Protein AF-A0A382UPR9-F1 (afdb_monomer_lite)

Structure (mmCIF, N/CA/C/O backbone):
data_AF-A0A382UPR9-F1
#
_entry.id   AF-A0A382UPR9-F1
#
loop_
_atom_site.group_PDB
_atom_site.id
_atom_site.type_symbol
_atom_site.label_atom_id
_atom_site.label_alt_id
_atom_site.label_comp_id
_atom_site.label_asym_id
_atom_site.label_entity_id
_atom_site.label_seq_id
_atom_site.pdbx_PDB_ins_code
_atom_site.Cartn_x
_atom_site.Cartn_y
_atom_site.Cartn_z
_atom_site.occupancy
_atom_site.B_iso_or_equiv
_atom_site.auth_seq_id
_atom_site.auth_comp_id
_atom_site.auth_asym_id
_atom_site.auth_atom_id
_atom_site.pdbx_PDB_model_num
ATOM 1 N N . MET A 1 1 ? -4.423 -15.642 9.513 1.00 74.31 1 MET A N 1
ATOM 2 C CA . MET A 1 1 ? -4.274 -14.557 10.511 1.00 74.31 1 MET A CA 1
ATOM 3 C C . MET A 1 1 ? -5.392 -14.705 11.531 1.00 74.31 1 MET A C 1
ATOM 5 O O . MET A 1 1 ? -6.485 -15.066 11.117 1.00 74.31 1 MET A O 1
ATOM 9 N N . SER A 1 2 ? -5.125 -14.545 12.830 1.00 85.12 2 SER A N 1
ATOM 10 C CA . SER A 1 2 ? -6.136 -14.812 13.863 1.00 85.12 2 SER A CA 1
ATOM 11 C C . SER A 1 2 ? -7.206 -13.719 13.904 1.00 85.12 2 SER A C 1
ATOM 13 O O . SER A 1 2 ? -6.941 -12.556 13.596 1.00 85.12 2 SER A O 1
ATOM 15 N N . GLU A 1 3 ? -8.413 -14.078 14.331 1.00 90.75 3 GLU A N 1
ATOM 16 C CA . GLU A 1 3 ? -9.490 -13.116 14.593 1.00 90.75 3 GLU A CA 1
ATOM 17 C C . GLU A 1 3 ? -9.069 -12.056 15.626 1.00 90.75 3 GLU A C 1
ATOM 19 O O . GLU A 1 3 ? -9.371 -10.873 15.478 1.00 90.75 3 GLU A O 1
ATOM 24 N N . ILE A 1 4 ? -8.259 -12.464 16.609 1.00 91.00 4 ILE A N 1
ATOM 25 C CA . ILE A 1 4 ? -7.665 -11.585 17.623 1.00 91.00 4 ILE A CA 1
ATOM 26 C C . ILE A 1 4 ? -6.850 -10.457 16.974 1.00 91.00 4 ILE A C 1
ATOM 28 O O . ILE A 1 4 ? -6.974 -9.308 17.399 1.00 91.00 4 ILE A O 1
ATOM 32 N N . TYR A 1 5 ? -6.056 -10.755 15.936 1.00 91.44 5 TYR A N 1
ATOM 33 C CA . TYR A 1 5 ? -5.312 -9.733 15.192 1.00 91.44 5 TYR A CA 1
ATOM 34 C C . TYR A 1 5 ? -6.256 -8.727 14.537 1.00 91.44 5 TYR A C 1
ATOM 36 O O . TYR A 1 5 ? -6.083 -7.518 14.673 1.00 91.44 5 TYR A O 1
ATOM 44 N N . ILE A 1 6 ? -7.276 -9.228 13.837 1.00 93.62 6 ILE A N 1
ATOM 45 C CA . ILE A 1 6 ? -8.219 -8.390 13.092 1.00 93.62 6 ILE A CA 1
ATOM 46 C C . ILE A 1 6 ? -8.994 -7.467 14.042 1.00 93.62 6 ILE A C 1
ATOM 48 O O . ILE A 1 6 ? -9.217 -6.302 13.711 1.00 93.62 6 ILE A O 1
ATOM 52 N N . ASN A 1 7 ? -9.377 -7.956 15.219 1.00 94.38 7 ASN A N 1
ATOM 53 C CA . ASN A 1 7 ? -10.091 -7.157 16.212 1.00 94.38 7 ASN A CA 1
ATOM 54 C C . ASN A 1 7 ? -9.206 -6.047 16.788 1.00 94.38 7 ASN A C 1
ATOM 56 O O . ASN A 1 7 ? -9.606 -4.884 16.751 1.00 94.38 7 ASN A O 1
ATOM 60 N N . HIS A 1 8 ? -7.970 -6.364 17.179 1.00 94.50 8 HIS A N 1
ATOM 61 C CA . HIS A 1 8 ? -7.011 -5.354 17.637 1.00 94.50 8 HIS A CA 1
ATOM 62 C C . HIS A 1 8 ? -6.703 -4.306 16.567 1.00 94.50 8 HIS A C 1
ATOM 64 O O . HIS A 1 8 ? -6.626 -3.114 16.863 1.00 94.50 8 HIS A O 1
ATOM 70 N N . LEU A 1 9 ? -6.575 -4.730 15.308 1.00 95.38 9 LEU A N 1
ATOM 71 C CA . LEU A 1 9 ? -6.380 -3.818 14.188 1.00 95.38 9 LEU A CA 1
ATOM 72 C C . LEU A 1 9 ? -7.534 -2.811 14.087 1.00 95.38 9 LEU A C 1
ATOM 74 O O . LEU A 1 9 ? -7.307 -1.605 13.990 1.00 95.38 9 LEU A O 1
ATOM 78 N N . LYS A 1 10 ? -8.779 -3.304 14.134 1.00 95.50 10 LYS A N 1
ATOM 79 C CA . LYS A 1 10 ? -9.988 -2.470 14.074 1.00 95.50 10 LYS A CA 1
ATOM 80 C C . LYS A 1 10 ? -10.056 -1.499 15.249 1.00 95.50 10 LYS A C 1
ATOM 82 O O . LYS A 1 10 ? -10.394 -0.336 15.044 1.00 95.50 10 LYS A O 1
ATOM 87 N N . GLU A 1 11 ? -9.740 -1.953 16.457 1.00 95.19 11 GLU A N 1
ATOM 88 C CA . GLU A 1 11 ? -9.722 -1.119 17.664 1.00 95.19 11 GLU A CA 1
ATOM 89 C C . GLU A 1 11 ? -8.683 -0.003 17.573 1.00 95.19 11 GLU A C 1
ATOM 91 O O . GLU A 1 11 ? -9.021 1.156 17.802 1.00 95.19 11 GLU A O 1
ATOM 96 N N . ASN A 1 12 ? -7.456 -0.317 17.149 1.00 95.62 12 ASN A N 1
ATOM 97 C CA . ASN A 1 12 ? -6.398 0.678 16.969 1.00 95.62 12 ASN A CA 1
ATOM 98 C C . ASN A 1 12 ? -6.784 1.742 15.932 1.00 95.62 12 ASN A C 1
ATOM 100 O O . ASN A 1 12 ? -6.550 2.933 16.136 1.00 95.62 12 ASN A O 1
ATOM 104 N N . ILE A 1 13 ? -7.424 1.334 14.832 1.00 96.00 13 ILE A N 1
ATOM 105 C CA . ILE A 1 13 ? -7.878 2.267 13.793 1.00 96.00 13 ILE A CA 1
ATOM 106 C C . ILE A 1 13 ? -9.050 3.123 14.285 1.00 96.00 13 ILE A C 1
ATOM 108 O O . ILE A 1 13 ? -9.076 4.324 14.023 1.00 96.00 13 ILE A O 1
ATOM 112 N N . LYS A 1 14 ? -9.997 2.553 15.038 1.00 95.19 14 LYS A N 1
ATOM 113 C CA . LYS A 1 14 ? -11.060 3.334 15.692 1.00 95.19 14 LYS A CA 1
ATOM 114 C C . LYS A 1 14 ? -10.477 4.344 16.678 1.00 95.19 14 LYS A C 1
ATOM 116 O O . LYS A 1 14 ? -10.849 5.510 16.628 1.00 95.19 14 LYS A O 1
ATOM 121 N N . GLY A 1 15 ? -9.534 3.919 17.518 1.00 94.38 15 GLY A N 1
ATOM 122 C CA . GLY A 1 15 ? -8.839 4.783 18.472 1.00 94.38 15 GLY A CA 1
ATOM 123 C C . GLY A 1 15 ? -8.101 5.936 17.792 1.00 94.38 15 GLY A C 1
ATOM 124 O O . GLY A 1 15 ? -8.202 7.074 18.242 1.00 94.38 15 GLY A O 1
ATOM 125 N N . TYR A 1 16 ? -7.442 5.679 16.657 1.00 95.75 16 TYR A N 1
ATOM 126 C CA . TYR A 1 16 ? -6.833 6.731 15.839 1.00 95.75 16 TYR A CA 1
ATOM 127 C C . TYR A 1 16 ? -7.850 7.803 15.425 1.00 95.75 16 TYR A C 1
ATOM 129 O O . TYR A 1 16 ? -7.578 8.996 15.572 1.00 9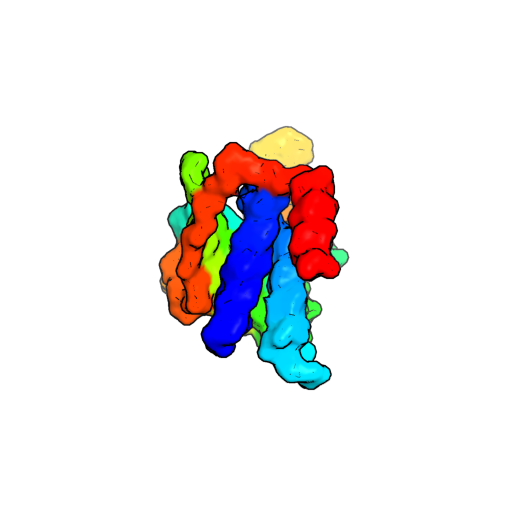5.75 16 TYR A O 1
ATOM 137 N N . HIS A 1 17 ? -9.031 7.386 14.966 1.00 95.81 17 HIS A N 1
ATOM 138 C CA . HIS A 1 17 ? -10.094 8.295 14.527 1.00 95.81 17 HIS A CA 1
ATOM 139 C C . HIS A 1 17 ? -10.806 9.022 15.659 1.00 95.81 17 HIS A C 1
ATOM 141 O O . HIS A 1 17 ? -11.446 10.030 15.401 1.00 95.81 17 HIS A O 1
ATOM 147 N N . LEU A 1 18 ? -10.660 8.596 16.917 1.00 94.00 18 LEU A N 1
ATOM 148 C CA . LEU A 1 18 ? -11.097 9.420 18.049 1.00 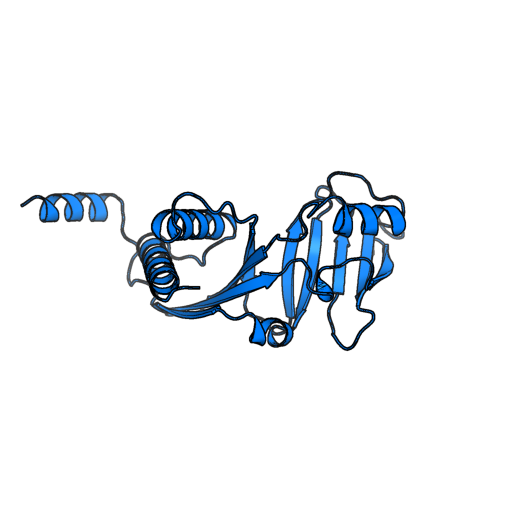94.00 18 LEU A CA 1
ATOM 149 C C . LEU A 1 18 ? -10.267 10.702 18.170 1.00 94.00 18 LEU A C 1
ATOM 151 O O . LEU A 1 18 ? -10.756 11.696 18.693 1.00 94.00 18 LEU A O 1
ATOM 155 N N . LEU A 1 19 ? -9.022 10.682 17.694 1.00 94.19 19 LEU A N 1
ATOM 156 C CA . LEU A 1 19 ? -8.058 11.776 17.830 1.00 94.19 19 LEU A CA 1
ATOM 157 C C . LEU A 1 19 ? -7.832 12.539 16.522 1.00 94.19 19 LEU A C 1
ATOM 159 O O . LEU A 1 19 ? -7.339 13.662 16.545 1.00 94.19 19 LEU A O 1
ATOM 163 N N . ASN A 1 20 ? -8.168 11.930 15.386 1.00 93.56 20 ASN A N 1
ATOM 164 C CA . ASN A 1 20 ? -7.847 12.439 14.060 1.00 93.56 20 ASN A CA 1
ATOM 165 C C . ASN A 1 20 ? -9.087 12.407 13.167 1.00 93.56 20 ASN A C 1
ATOM 167 O O . ASN A 1 20 ? -9.817 11.422 13.132 1.00 93.56 20 ASN A O 1
ATOM 171 N N . ASP A 1 21 ? -9.284 13.464 12.389 1.00 92.31 21 ASP A N 1
ATOM 172 C CA . ASP A 1 21 ? -10.374 13.623 11.422 1.00 92.31 21 ASP A CA 1
ATOM 173 C C . ASP A 1 21 ? -9.922 13.356 9.975 1.00 92.31 21 ASP A C 1
ATOM 175 O O . ASP A 1 21 ? -10.571 13.776 9.019 1.00 92.31 21 ASP A O 1
ATOM 179 N N . SER A 1 22 ? -8.804 12.651 9.802 1.00 92.81 22 SER A N 1
ATOM 180 C CA . SER A 1 22 ? -8.224 12.353 8.496 1.00 92.81 22 SER A CA 1
ATOM 181 C C . SER A 1 22 ? -8.024 10.857 8.305 1.00 92.81 22 SER A C 1
ATOM 183 O O . SER A 1 22 ? -7.830 10.099 9.252 1.00 92.81 22 SER A O 1
ATOM 185 N N . VAL A 1 23 ? -8.050 10.398 7.052 1.00 93.94 23 VAL A N 1
ATOM 186 C CA . VAL A 1 23 ? -7.722 9.002 6.749 1.00 93.94 23 VAL A CA 1
ATOM 187 C C . VAL A 1 23 ? -6.270 8.679 7.110 1.00 93.94 23 VAL A C 1
ATOM 189 O O . VAL A 1 23 ? -5.358 9.449 6.819 1.00 93.94 23 VAL A O 1
ATOM 192 N N . LEU A 1 24 ? -6.041 7.473 7.638 1.00 94.44 24 LEU A N 1
ATOM 193 C CA . LEU A 1 24 ? -4.700 6.955 7.922 1.00 94.44 24 LEU A CA 1
ATOM 194 C C . LEU A 1 24 ? -3.740 7.126 6.740 1.00 94.44 24 LEU A C 1
ATOM 196 O O . LEU A 1 24 ? -3.975 6.595 5.651 1.00 94.44 24 LEU A O 1
ATOM 200 N N . ASN A 1 25 ? -2.642 7.847 6.956 1.00 94.06 25 ASN A N 1
ATOM 201 C CA . ASN A 1 25 ? -1.505 7.885 6.039 1.00 94.06 25 ASN A CA 1
ATOM 202 C C . ASN A 1 25 ? -0.599 6.647 6.228 1.00 94.06 25 ASN A C 1
ATOM 204 O O . ASN A 1 25 ? -0.829 5.830 7.119 1.00 94.06 25 ASN A O 1
ATOM 208 N N . GLU A 1 26 ? 0.411 6.488 5.366 1.00 92.06 26 GLU A N 1
ATOM 209 C CA . GLU A 1 26 ? 1.312 5.323 5.401 1.00 92.06 26 GLU A CA 1
ATOM 210 C C . GLU A 1 26 ? 2.094 5.214 6.715 1.00 92.06 26 GLU A C 1
ATOM 212 O O . GLU A 1 26 ? 2.203 4.121 7.264 1.00 92.06 26 GLU A O 1
ATOM 217 N N . THR A 1 27 ? 2.550 6.340 7.268 1.00 93.88 27 THR A N 1
ATOM 218 C CA . THR A 1 27 ? 3.281 6.382 8.541 1.00 93.88 27 THR A CA 1
ATOM 219 C C . THR A 1 27 ? 2.434 5.855 9.700 1.00 93.88 27 THR A C 1
ATOM 221 O O . THR A 1 27 ? 2.856 4.947 10.414 1.00 93.88 27 THR A O 1
ATOM 224 N N . ASN A 1 28 ? 1.213 6.371 9.860 1.00 95.75 28 ASN A N 1
ATOM 225 C CA . ASN A 1 28 ? 0.305 5.958 10.935 1.00 95.75 28 ASN A CA 1
ATOM 226 C C . ASN A 1 28 ? -0.133 4.499 10.766 1.00 95.75 28 ASN A C 1
ATOM 228 O O . ASN A 1 28 ? -0.256 3.764 11.746 1.00 95.75 28 ASN A O 1
ATOM 232 N N . TRP A 1 29 ? -0.319 4.057 9.520 1.00 95.81 29 TRP A N 1
ATOM 233 C CA . TRP A 1 29 ? -0.597 2.659 9.212 1.00 95.81 29 TRP A CA 1
ATOM 234 C C . TRP A 1 29 ? 0.555 1.727 9.626 1.00 95.81 29 TRP A C 1
ATOM 236 O O . TRP A 1 29 ? 0.306 0.677 10.222 1.00 95.81 29 TRP A O 1
ATOM 246 N N . GLY A 1 30 ? 1.804 2.135 9.383 1.00 94.31 30 GLY A N 1
ATOM 247 C CA . GLY A 1 30 ? 3.004 1.436 9.848 1.00 94.31 30 GLY A CA 1
ATOM 248 C C . GLY A 1 30 ? 3.026 1.240 11.363 1.00 94.31 30 GLY A C 1
ATOM 249 O O . GLY A 1 30 ? 3.212 0.122 11.843 1.00 94.31 30 GLY A O 1
ATOM 250 N N . VAL A 1 31 ? 2.756 2.311 12.114 1.00 95.00 31 VAL A N 1
ATOM 251 C CA . VAL A 1 31 ? 2.712 2.279 13.586 1.00 95.00 31 VAL A CA 1
ATOM 252 C C . VAL A 1 31 ? 1.616 1.339 14.094 1.00 95.00 31 VAL A C 1
ATOM 254 O O . VAL A 1 31 ? 1.896 0.458 14.904 1.00 95.00 31 VAL A O 1
ATOM 257 N N . ILE A 1 32 ? 0.388 1.468 13.582 1.00 95.00 32 ILE A N 1
ATOM 258 C CA . ILE A 1 32 ? -0.741 0.611 13.979 1.00 95.00 32 ILE A CA 1
ATOM 259 C C . ILE A 1 32 ? -0.456 -0.861 13.673 1.00 95.00 32 ILE A C 1
ATOM 261 O O . ILE A 1 32 ? -0.737 -1.729 14.502 1.00 95.00 32 ILE A O 1
ATOM 265 N N . THR A 1 33 ? 0.110 -1.153 12.500 1.00 93.31 33 THR A N 1
ATOM 266 C CA . THR A 1 33 ? 0.474 -2.522 12.108 1.00 93.31 33 THR A CA 1
ATOM 267 C C . THR A 1 33 ? 1.486 -3.104 13.084 1.00 93.31 33 THR A C 1
ATOM 269 O O . THR A 1 33 ? 1.263 -4.193 13.609 1.00 93.31 33 THR A O 1
ATOM 272 N N . LYS A 1 34 ? 2.552 -2.355 13.389 1.00 91.94 34 LYS A N 1
ATOM 273 C CA . LYS A 1 34 ? 3.584 -2.772 14.340 1.00 91.94 34 LYS A CA 1
ATOM 274 C C . LYS A 1 34 ? 2.994 -3.078 15.719 1.00 91.94 34 LYS A C 1
ATOM 276 O O . LYS A 1 34 ? 3.168 -4.190 16.206 1.00 91.94 34 LYS A O 1
ATOM 281 N N . MET A 1 35 ? 2.224 -2.150 16.289 1.00 91.38 35 MET A N 1
ATOM 282 C CA . MET A 1 35 ? 1.572 -2.336 17.594 1.00 91.38 35 MET A CA 1
ATOM 283 C C . MET A 1 35 ? 0.633 -3.549 17.608 1.00 91.38 35 MET A C 1
ATOM 285 O O . MET A 1 35 ? 0.577 -4.298 18.581 1.00 91.38 35 MET A O 1
ATOM 289 N N . THR A 1 36 ? -0.118 -3.754 16.521 1.00 92.25 36 THR A N 1
ATOM 290 C CA . THR A 1 36 ? -1.040 -4.891 16.404 1.00 92.25 36 THR A CA 1
ATOM 291 C C . THR A 1 36 ? -0.266 -6.207 16.351 1.00 92.25 36 THR A C 1
ATOM 293 O O . THR A 1 36 ? -0.626 -7.150 17.052 1.00 92.25 36 THR A O 1
ATOM 296 N N . MET A 1 37 ? 0.815 -6.273 15.569 1.00 88.81 37 MET A N 1
ATOM 297 C CA . MET A 1 37 ? 1.677 -7.453 15.459 1.00 88.81 37 MET A CA 1
ATOM 298 C C . MET A 1 37 ? 2.341 -7.793 16.798 1.00 88.81 37 MET A C 1
ATOM 300 O O . MET A 1 37 ? 2.244 -8.934 17.235 1.00 88.81 37 MET A O 1
ATOM 304 N N . GLU A 1 38 ? 2.933 -6.812 17.482 1.00 88.06 38 GLU A N 1
ATOM 305 C CA . GLU A 1 38 ? 3.593 -6.998 18.788 1.00 88.06 38 GLU A CA 1
ATOM 306 C C . GLU A 1 38 ? 2.644 -7.560 19.853 1.00 88.06 38 GLU A C 1
ATOM 308 O O . GLU A 1 38 ? 3.045 -8.379 20.673 1.00 88.06 38 GLU A O 1
ATOM 313 N N . LYS A 1 39 ? 1.366 -7.168 19.821 1.00 88.00 39 LYS A N 1
ATOM 314 C CA . LYS A 1 39 ? 0.369 -7.638 20.792 1.00 88.00 39 LYS A CA 1
ATOM 315 C C . LYS A 1 39 ? -0.189 -9.032 20.484 1.00 88.00 39 LYS A C 1
ATOM 317 O O . LYS A 1 39 ? -0.778 -9.665 21.356 1.00 88.00 39 LYS A O 1
ATOM 322 N N . THR A 1 40 ? -0.088 -9.490 19.239 1.00 88.00 40 THR A N 1
ATOM 323 C CA . THR A 1 40 ? -0.861 -10.648 18.747 1.00 88.00 40 THR A CA 1
ATOM 324 C C . THR A 1 40 ? 0.005 -11.796 18.250 1.00 88.00 40 THR A C 1
ATOM 326 O O . THR A 1 40 ? -0.484 -12.925 18.158 1.00 88.00 40 THR A O 1
ATOM 329 N N . LEU A 1 41 ? 1.272 -11.537 17.928 1.00 81.19 41 LEU A N 1
ATOM 330 C CA . LEU A 1 41 ? 2.229 -12.563 17.551 1.00 81.19 41 LEU A CA 1
ATOM 331 C C . LEU A 1 41 ? 3.056 -13.003 18.765 1.00 81.19 41 LEU A C 1
ATOM 333 O O . LEU A 1 41 ? 3.516 -12.160 19.530 1.00 81.19 41 LEU A O 1
ATOM 337 N N . PRO A 1 42 ? 3.298 -14.315 18.933 1.00 73.50 42 PRO A N 1
ATOM 338 C CA . PRO A 1 42 ? 4.234 -14.802 19.939 1.00 73.50 42 PRO A CA 1
ATOM 339 C C . PRO A 1 42 ? 5.658 -14.298 19.638 1.00 73.50 42 PRO A C 1
ATOM 341 O O . PRO A 1 42 ? 6.036 -14.197 18.469 1.00 73.50 42 PRO A O 1
ATOM 344 N N . GLU A 1 43 ? 6.449 -14.048 20.690 1.00 63.72 43 GLU A N 1
ATOM 345 C CA . GLU A 1 43 ? 7.750 -13.333 20.730 1.00 63.72 43 GLU A CA 1
ATOM 346 C C . GLU A 1 43 ? 8.906 -13.876 19.847 1.00 63.72 43 GLU A C 1
ATOM 348 O O . GLU A 1 43 ? 10.069 -13.558 20.076 1.00 63.72 43 GLU A O 1
ATOM 353 N N . LYS A 1 44 ? 8.662 -14.699 18.821 1.00 61.25 44 LYS A N 1
ATOM 354 C CA .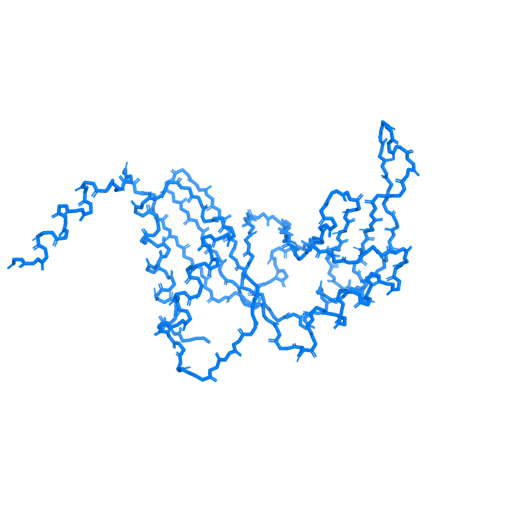 LYS A 1 44 ? 9.728 -15.350 18.031 1.00 61.25 44 LYS A CA 1
ATOM 355 C C . LYS A 1 44 ? 9.565 -15.321 16.513 1.00 61.25 44 LYS A C 1
ATOM 357 O O . LYS A 1 44 ? 10.364 -15.947 15.822 1.00 61.25 44 LYS A O 1
ATOM 362 N N . ARG A 1 45 ? 8.561 -14.634 15.959 1.00 65.31 45 ARG A N 1
ATOM 363 C CA . ARG A 1 45 ? 8.420 -14.513 14.496 1.00 65.31 45 ARG A CA 1
ATOM 364 C C . ARG A 1 45 ? 8.698 -13.095 14.029 1.00 65.31 45 ARG A C 1
ATOM 366 O O . ARG A 1 45 ? 7.816 -12.243 14.061 1.00 65.31 45 ARG A O 1
ATOM 373 N N . THR A 1 46 ? 9.911 -12.878 13.534 1.00 69.88 46 THR A N 1
ATOM 374 C CA . THR A 1 46 ? 10.224 -11.706 12.716 1.00 69.88 46 THR A CA 1
ATOM 375 C C . THR A 1 46 ? 9.634 -11.941 11.332 1.00 69.88 46 THR A C 1
ATOM 377 O O . THR A 1 46 ? 10.107 -12.797 10.593 1.00 69.88 46 THR A O 1
ATOM 380 N N . VAL A 1 47 ? 8.560 -11.228 11.003 1.00 76.81 47 VAL A N 1
ATOM 381 C CA . VAL A 1 47 ? 8.020 -11.186 9.639 1.00 76.81 47 VAL A CA 1
ATOM 382 C C . VAL A 1 47 ? 8.525 -9.900 9.003 1.00 76.81 47 VAL A C 1
ATOM 384 O O . VAL A 1 47 ? 8.306 -8.823 9.556 1.00 76.81 47 VAL A O 1
ATOM 387 N N . GLU A 1 48 ? 9.189 -9.997 7.856 1.00 87.69 48 GLU A N 1
ATOM 388 C CA . GLU A 1 48 ? 9.548 -8.822 7.063 1.00 87.69 48 GLU A CA 1
ATOM 389 C C . GLU A 1 48 ? 8.308 -8.320 6.319 1.00 87.69 48 GLU A C 1
ATOM 391 O O . GLU A 1 48 ? 7.677 -9.054 5.552 1.00 87.69 48 GLU A O 1
ATOM 396 N N . TYR A 1 49 ? 7.928 -7.063 6.548 1.00 89.06 49 TYR A N 1
ATOM 397 C CA . TYR A 1 49 ? 6.769 -6.474 5.887 1.00 89.06 49 TYR A CA 1
ATOM 398 C C . TYR A 1 49 ? 6.989 -5.022 5.471 1.00 89.06 49 TYR A C 1
ATOM 400 O O . TYR A 1 49 ? 7.759 -4.278 6.075 1.00 89.06 49 TYR A O 1
ATOM 408 N N . MET A 1 50 ? 6.244 -4.603 4.447 1.00 90.44 50 MET A N 1
ATOM 409 C CA . MET A 1 50 ? 6.084 -3.202 4.068 1.00 90.44 50 MET A CA 1
ATOM 410 C C . MET A 1 50 ? 4.628 -2.781 4.191 1.00 90.44 50 MET A C 1
ATOM 412 O O . MET A 1 50 ? 3.743 -3.348 3.551 1.00 90.44 50 MET A O 1
ATOM 416 N N . THR A 1 51 ? 4.384 -1.731 4.965 1.00 94.06 51 THR A N 1
ATOM 417 C CA . THR A 1 51 ? 3.065 -1.113 5.072 1.00 94.06 51 THR A CA 1
ATOM 418 C C . THR A 1 51 ? 2.849 -0.116 3.953 1.00 94.06 51 THR A C 1
ATOM 420 O O . THR A 1 51 ? 3.659 0.792 3.792 1.00 94.06 51 THR A O 1
ATOM 423 N N . LYS A 1 52 ? 1.749 -0.252 3.211 1.00 94.56 52 LYS A N 1
ATOM 424 C CA . LYS A 1 52 ? 1.372 0.650 2.117 1.00 94.56 52 LYS A CA 1
ATOM 425 C C . LYS A 1 52 ? -0.067 1.092 2.241 1.00 94.56 52 LYS A C 1
ATOM 427 O O . LYS A 1 52 ? -0.905 0.364 2.766 1.00 94.56 52 LYS A O 1
ATOM 432 N N . THR A 1 53 ? -0.368 2.288 1.744 1.00 95.19 53 THR A N 1
ATOM 433 C CA . THR A 1 53 ? -1.750 2.776 1.707 1.00 95.19 53 THR A CA 1
ATOM 434 C C . THR A 1 53 ? -2.096 3.354 0.349 1.00 95.19 53 THR A C 1
ATOM 436 O O . THR A 1 53 ? -1.245 3.930 -0.322 1.00 95.19 53 THR A O 1
ATOM 439 N N . SER A 1 54 ? -3.361 3.245 -0.043 1.00 95.62 54 SER A N 1
ATOM 440 C CA . SER A 1 54 ? -3.874 3.927 -1.233 1.00 95.62 54 SER A CA 1
ATOM 441 C C . SER A 1 54 ? -5.341 4.279 -1.068 1.00 95.62 54 SER A C 1
ATOM 443 O O . SER A 1 54 ? -6.009 3.803 -0.148 1.00 95.62 54 SER A O 1
ATOM 445 N N . LYS A 1 55 ? -5.845 5.143 -1.946 1.00 94.81 55 LYS A N 1
ATOM 446 C CA . LYS A 1 55 ? -7.282 5.403 -2.028 1.00 94.81 55 LYS A CA 1
ATOM 447 C C . LYS A 1 55 ? -7.954 4.239 -2.756 1.00 94.81 55 LYS A C 1
ATOM 449 O O . LYS A 1 55 ? -7.377 3.676 -3.680 1.00 94.81 55 LYS A O 1
ATOM 454 N N . ILE A 1 56 ? -9.168 3.886 -2.344 1.00 92.38 56 ILE A N 1
ATOM 455 C CA . ILE A 1 56 ? -9.995 2.932 -3.087 1.00 92.38 56 ILE A CA 1
ATOM 456 C C . ILE A 1 56 ? -10.435 3.616 -4.386 1.00 92.38 56 ILE A C 1
ATOM 458 O O . ILE A 1 56 ? -11.169 4.605 -4.364 1.00 92.38 56 ILE A O 1
ATOM 462 N N . SER A 1 57 ? -9.981 3.071 -5.507 1.00 90.69 57 SER A N 1
ATOM 463 C CA . SER A 1 57 ? -10.357 3.448 -6.871 1.00 90.69 57 SER A CA 1
ATOM 464 C C . SER A 1 57 ? -10.321 2.210 -7.769 1.00 90.69 57 SER A C 1
ATOM 466 O O . SER A 1 57 ? -9.864 1.151 -7.344 1.00 90.69 57 SER A O 1
ATOM 468 N N . SER A 1 58 ? -10.813 2.326 -9.007 1.00 87.12 58 SER A N 1
ATOM 469 C CA . SER A 1 58 ? -10.761 1.233 -9.992 1.00 87.12 58 SER A CA 1
ATOM 470 C C . SER A 1 58 ? -9.329 0.741 -10.218 1.00 87.12 58 SER A C 1
ATOM 472 O O . SER A 1 58 ? -9.074 -0.462 -10.223 1.00 87.12 58 SER A O 1
ATOM 474 N N . THR A 1 59 ? -8.394 1.684 -10.327 1.00 91.00 59 THR A N 1
ATOM 475 C CA . THR A 1 59 ? -6.952 1.440 -10.353 1.00 91.00 59 THR A CA 1
ATOM 476 C C . THR A 1 59 ? -6.344 1.835 -9.017 1.00 91.00 59 THR A C 1
ATOM 478 O O . THR A 1 59 ? -6.525 2.964 -8.562 1.00 91.00 59 THR A O 1
ATOM 481 N N . ILE A 1 60 ? -5.594 0.933 -8.404 1.00 93.19 60 ILE A N 1
ATOM 482 C CA . ILE A 1 60 ? -4.799 1.177 -7.209 1.00 93.19 60 ILE A CA 1
ATOM 483 C C . ILE A 1 60 ? -3.400 1.583 -7.654 1.00 93.19 60 ILE A C 1
ATOM 485 O O . ILE A 1 60 ? -2.792 0.921 -8.489 1.00 93.19 60 ILE A O 1
ATOM 489 N N . ASN A 1 61 ? -2.885 2.658 -7.059 1.00 93.44 61 ASN A N 1
ATOM 490 C CA . ASN A 1 61 ? -1.479 3.028 -7.165 1.00 93.44 61 ASN A CA 1
ATOM 491 C C . ASN A 1 61 ? -0.825 2.833 -5.797 1.00 93.44 61 ASN A C 1
ATOM 493 O O . ASN A 1 61 ? -1.207 3.509 -4.836 1.00 93.44 61 ASN A O 1
ATOM 497 N N . LEU A 1 62 ? 0.139 1.920 -5.704 1.00 92.56 62 LEU A N 1
ATOM 498 C CA . LEU A 1 62 ? 0.950 1.712 -4.508 1.00 92.56 62 LEU A CA 1
ATOM 499 C C . LEU A 1 62 ? 2.353 2.251 -4.748 1.00 92.56 62 LEU A C 1
ATOM 501 O O . LEU A 1 62 ? 3.100 1.724 -5.573 1.00 92.56 62 LEU A O 1
ATOM 505 N N . SER A 1 63 ? 2.719 3.290 -4.000 1.00 88.62 63 SER A N 1
ATOM 506 C CA . SER A 1 63 ? 4.107 3.733 -3.917 1.00 88.62 63 SER A CA 1
ATOM 507 C C . SER A 1 63 ? 4.925 2.656 -3.233 1.00 88.62 63 SER A C 1
ATOM 509 O O . SER A 1 63 ? 4.666 2.297 -2.089 1.00 88.62 63 SER A O 1
ATOM 511 N N . SER A 1 64 ? 5.934 2.150 -3.913 1.00 81.56 64 SER A N 1
ATOM 512 C CA . SER A 1 64 ? 6.845 1.160 -3.368 1.00 81.56 64 SER A CA 1
ATOM 513 C C . SER A 1 64 ? 8.031 1.832 -2.658 1.00 81.56 64 SER A C 1
ATOM 515 O O . SER A 1 64 ? 7.883 2.886 -2.034 1.00 81.56 64 SER A O 1
ATOM 517 N N . TYR A 1 65 ? 9.200 1.206 -2.704 1.00 75.81 65 TYR A N 1
ATOM 518 C CA . TYR A 1 65 ? 10.470 1.757 -2.256 1.00 75.81 65 TYR A CA 1
ATOM 519 C C . TYR A 1 65 ? 11.042 2.779 -3.258 1.00 75.81 65 TYR A C 1
ATOM 521 O O . TYR A 1 65 ? 10.601 2.875 -4.409 1.00 75.81 65 TYR A O 1
ATOM 529 N N . ARG A 1 66 ? 12.014 3.563 -2.788 1.00 80.25 66 ARG A N 1
ATOM 530 C CA . ARG A 1 66 ? 12.869 4.401 -3.633 1.00 80.25 66 ARG A CA 1
ATOM 531 C C . ARG A 1 66 ? 14.095 3.589 -4.007 1.00 80.25 66 ARG A C 1
ATOM 533 O O . ARG A 1 66 ? 14.705 3.020 -3.102 1.00 80.25 66 ARG A O 1
ATOM 540 N N . LEU A 1 67 ? 14.444 3.538 -5.289 1.00 79.69 67 LEU A N 1
ATOM 541 C CA . LEU A 1 67 ? 15.672 2.855 -5.685 1.00 79.69 67 LEU A CA 1
ATOM 542 C C . LEU A 1 67 ? 16.870 3.533 -5.030 1.00 79.69 67 LEU A C 1
ATOM 544 O O . LEU A 1 67 ? 16.923 4.763 -4.947 1.00 79.69 67 LEU A O 1
ATOM 548 N N . THR A 1 68 ? 17.809 2.719 -4.562 1.00 75.38 68 THR A N 1
ATOM 549 C CA . THR A 1 68 ? 19.033 3.208 -3.919 1.00 75.38 68 THR A CA 1
ATOM 550 C C . THR A 1 68 ? 20.126 3.517 -4.933 1.00 75.38 68 THR A C 1
ATOM 552 O O . THR A 1 68 ? 20.943 4.406 -4.702 1.00 75.38 68 THR A O 1
ATOM 555 N N . ASN A 1 69 ? 20.080 2.841 -6.082 1.00 75.31 69 ASN A N 1
ATOM 556 C CA . ASN A 1 69 ? 21.045 2.967 -7.164 1.00 75.31 69 ASN A CA 1
ATOM 557 C C . ASN A 1 69 ? 20.408 3.591 -8.412 1.00 75.31 69 ASN A C 1
ATOM 559 O O . ASN A 1 69 ? 19.243 3.333 -8.737 1.00 75.31 69 ASN A O 1
ATOM 563 N N . SER A 1 70 ? 21.187 4.385 -9.149 1.00 73.75 70 SER A N 1
ATOM 564 C CA . SER A 1 70 ? 20.818 4.784 -10.507 1.00 73.75 70 SER A CA 1
ATOM 565 C C . SER A 1 70 ? 20.780 3.542 -11.397 1.00 73.75 70 SER A C 1
ATOM 567 O O . SER A 1 70 ? 21.749 2.791 -11.469 1.00 73.75 70 SER A O 1
ATOM 569 N N . CYS A 1 71 ? 19.641 3.304 -12.046 1.00 81.88 71 CYS A N 1
ATOM 570 C CA . CYS A 1 71 ? 19.458 2.179 -12.959 1.00 81.88 71 CYS A CA 1
ATOM 571 C C . CYS A 1 71 ? 19.557 2.681 -14.400 1.00 81.88 71 CYS A C 1
ATOM 573 O O . CYS A 1 71 ? 18.568 3.170 -14.956 1.00 81.88 71 CYS A O 1
ATOM 575 N N . ASP A 1 72 ? 20.749 2.563 -14.983 1.00 82.88 72 ASP A N 1
ATOM 576 C CA . ASP A 1 72 ? 21.041 3.043 -16.340 1.00 82.88 72 ASP A CA 1
ATOM 577 C C . ASP A 1 72 ? 20.449 2.123 -17.418 1.00 82.88 72 ASP A C 1
ATOM 579 O O . ASP A 1 72 ? 20.171 2.553 -18.538 1.00 82.88 72 ASP A O 1
ATOM 583 N N . SER A 1 73 ? 20.191 0.858 -17.073 1.00 90.56 73 SER A N 1
ATOM 584 C CA . SER A 1 73 ? 19.558 -0.120 -17.952 1.00 90.56 73 SER A CA 1
ATOM 585 C C . SER A 1 73 ? 18.346 -0.802 -17.308 1.00 90.56 73 SER A C 1
ATOM 587 O O . SER A 1 73 ? 18.192 -0.844 -16.086 1.00 90.56 73 SER A O 1
ATOM 589 N N . VAL A 1 74 ? 17.489 -1.407 -18.141 1.00 91.75 74 VAL A N 1
ATOM 590 C CA . VAL A 1 74 ? 16.388 -2.274 -17.673 1.00 91.75 74 VAL A CA 1
ATOM 591 C C . VAL A 1 74 ? 16.922 -3.452 -16.857 1.00 91.75 74 VAL A C 1
ATOM 593 O O . VAL A 1 74 ? 16.286 -3.873 -15.897 1.00 91.75 74 VAL A O 1
ATOM 596 N N . LYS A 1 75 ? 18.102 -3.978 -17.207 1.00 92.88 75 LYS A N 1
ATOM 597 C CA . LYS A 1 75 ? 18.720 -5.088 -16.477 1.00 92.88 75 LYS A CA 1
ATOM 598 C C . LYS A 1 75 ? 19.054 -4.684 -15.040 1.00 92.88 75 LYS A C 1
ATOM 600 O O . LYS A 1 75 ? 18.760 -5.442 -14.121 1.00 92.88 75 LYS A O 1
ATOM 605 N N . ASP A 1 76 ? 19.608 -3.488 -14.854 1.00 90.88 76 ASP A N 1
ATOM 606 C CA . ASP A 1 76 ? 19.931 -2.960 -13.524 1.00 90.88 76 ASP A CA 1
ATOM 607 C C . ASP A 1 76 ? 18.660 -2.680 -12.721 1.00 90.88 76 ASP A C 1
ATOM 609 O O . ASP A 1 76 ? 18.591 -3.011 -11.540 1.00 90.88 76 ASP A O 1
ATOM 613 N N . LEU A 1 77 ? 17.625 -2.156 -13.387 1.00 90.38 77 LEU A N 1
ATOM 614 C CA . LEU A 1 77 ? 16.310 -1.933 -12.789 1.00 90.38 77 LEU A CA 1
ATOM 615 C C . LEU A 1 77 ? 15.693 -3.235 -12.264 1.00 90.38 77 LEU A C 1
ATOM 617 O O . LEU A 1 77 ? 15.248 -3.288 -11.121 1.00 90.38 77 LEU A O 1
ATOM 621 N N . VAL A 1 78 ? 15.663 -4.281 -13.093 1.00 92.00 78 VAL A N 1
ATOM 622 C CA . VAL A 1 78 ? 15.110 -5.587 -12.709 1.00 92.00 78 VAL A CA 1
ATOM 623 C C . VAL A 1 78 ? 15.908 -6.182 -11.555 1.00 92.00 78 VAL A C 1
ATOM 625 O O . VAL A 1 78 ? 15.309 -6.636 -10.585 1.00 92.00 78 VAL A O 1
ATOM 628 N N . LYS A 1 79 ? 17.241 -6.111 -11.609 1.00 90.44 79 LYS A N 1
ATOM 629 C CA . LYS A 1 79 ? 18.112 -6.576 -10.527 1.00 90.44 79 LYS A CA 1
ATOM 630 C C . LYS A 1 79 ? 17.838 -5.850 -9.203 1.00 90.44 79 LYS A C 1
ATOM 632 O O . LYS A 1 79 ? 17.686 -6.491 -8.166 1.00 90.44 79 LYS A O 1
ATOM 637 N N . GLU A 1 80 ? 17.742 -4.523 -9.228 1.00 88.62 80 GLU A N 1
ATOM 638 C CA . GLU A 1 80 ? 17.460 -3.719 -8.031 1.00 88.62 80 GLU A CA 1
ATOM 639 C C . GLU A 1 80 ? 16.073 -4.032 -7.438 1.00 88.62 80 GLU A C 1
ATOM 641 O O . GLU A 1 80 ? 15.919 -4.005 -6.217 1.00 88.62 80 GLU A O 1
ATOM 646 N N . ILE A 1 81 ? 15.064 -4.326 -8.269 1.00 88.06 81 ILE A N 1
ATOM 647 C CA . ILE A 1 81 ? 13.697 -4.638 -7.808 1.00 88.06 81 ILE A CA 1
ATOM 648 C C . ILE A 1 81 ? 13.558 -6.072 -7.311 1.00 88.06 81 ILE A C 1
ATOM 650 O O . ILE A 1 81 ? 13.002 -6.274 -6.228 1.00 88.06 81 ILE A O 1
ATOM 654 N N . ASP A 1 82 ? 14.039 -7.049 -8.073 1.00 88.69 82 ASP A N 1
ATOM 655 C CA . ASP A 1 82 ? 13.747 -8.460 -7.814 1.00 88.69 82 ASP A CA 1
ATOM 656 C C . ASP A 1 82 ? 14.786 -9.111 -6.892 1.00 88.69 82 ASP A C 1
ATOM 658 O O . ASP A 1 82 ? 14.417 -9.946 -6.069 1.00 88.69 82 ASP A O 1
ATOM 662 N N . GLU A 1 83 ? 16.066 -8.729 -6.983 1.00 84.12 83 GLU A N 1
ATOM 663 C CA . GLU A 1 83 ? 17.152 -9.393 -6.244 1.00 84.12 83 GLU A CA 1
ATOM 664 C C . GLU A 1 83 ? 17.517 -8.652 -4.952 1.00 84.12 83 GLU A C 1
ATOM 666 O O . GLU A 1 83 ? 17.589 -9.253 -3.881 1.00 84.12 83 GLU A O 1
ATOM 671 N N . ASN A 1 84 ? 17.720 -7.333 -5.021 1.00 82.50 84 ASN A N 1
ATOM 672 C CA . ASN A 1 84 ? 18.237 -6.570 -3.876 1.00 82.50 84 ASN A CA 1
ATOM 673 C C . ASN A 1 84 ? 17.187 -6.326 -2.784 1.00 82.50 84 ASN A C 1
ATOM 675 O O . ASN A 1 84 ? 17.527 -6.036 -1.637 1.00 82.50 84 ASN A O 1
ATOM 679 N N . ARG A 1 85 ? 15.902 -6.400 -3.134 1.00 74.81 85 ARG A N 1
ATOM 680 C CA . ARG A 1 85 ? 14.828 -5.923 -2.266 1.00 74.81 85 ARG A CA 1
ATOM 681 C C . ARG A 1 85 ? 14.296 -6.956 -1.285 1.00 74.81 85 ARG A C 1
ATOM 683 O O . ARG A 1 85 ? 13.935 -6.597 -0.167 1.00 74.81 85 ARG A O 1
ATOM 690 N N . SER A 1 86 ? 14.190 -8.207 -1.709 1.00 66.62 86 SER A N 1
ATOM 691 C CA . SER A 1 86 ? 13.730 -9.293 -0.847 1.00 66.62 86 SER A CA 1
ATOM 692 C C . SER A 1 86 ? 14.690 -10.468 -0.982 1.00 66.62 86 SER A C 1
ATOM 694 O O . SER A 1 86 ? 14.346 -11.467 -1.611 1.00 6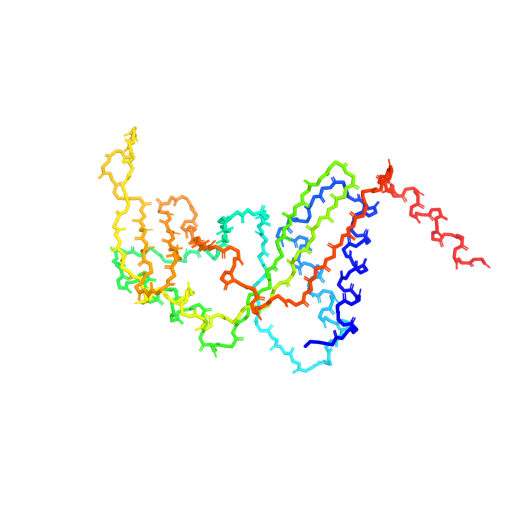6.62 86 SER A O 1
ATOM 696 N N . PRO A 1 87 ? 15.895 -10.369 -0.385 1.00 61.94 87 PRO A N 1
ATOM 697 C CA . PRO A 1 87 ? 16.871 -11.457 -0.426 1.00 61.94 87 PRO A CA 1
ATOM 698 C C . PRO A 1 87 ? 16.307 -12.759 0.160 1.00 61.94 87 PRO A C 1
ATOM 700 O O . PRO A 1 87 ? 16.704 -13.848 -0.241 1.00 61.94 87 PRO A O 1
ATOM 703 N N . SER A 1 88 ? 15.374 -12.629 1.110 1.00 66.69 88 SER A N 1
ATOM 704 C CA . SER A 1 88 ? 14.695 -13.720 1.808 1.00 66.69 88 SER A CA 1
ATOM 705 C C . SER A 1 88 ? 13.529 -14.334 1.022 1.00 66.69 88 SER A C 1
ATOM 707 O O . SER A 1 88 ? 13.151 -15.464 1.304 1.00 66.69 88 SER A O 1
ATOM 709 N N . GLY A 1 89 ? 12.922 -13.614 0.070 1.00 68.19 89 GLY A N 1
ATOM 710 C CA . GLY A 1 89 ? 11.712 -14.039 -0.651 1.00 68.19 89 GLY A CA 1
ATOM 711 C C . GLY A 1 89 ? 10.411 -14.063 0.176 1.00 68.19 89 GLY A C 1
ATOM 712 O O . GLY A 1 89 ? 9.327 -14.100 -0.407 1.00 68.19 89 GLY A O 1
ATOM 713 N N . ASP A 1 90 ? 10.498 -13.972 1.506 1.00 80.38 90 ASP A N 1
ATOM 714 C CA . ASP A 1 90 ? 9.378 -14.126 2.452 1.00 80.38 90 ASP A CA 1
ATOM 715 C C . ASP A 1 90 ? 8.689 -12.805 2.836 1.00 80.38 90 ASP A C 1
ATOM 717 O O . ASP A 1 90 ? 7.835 -12.745 3.726 1.00 80.38 90 ASP A O 1
ATOM 721 N N . MET A 1 91 ? 9.052 -11.718 2.163 1.00 87.75 91 MET A N 1
ATOM 722 C CA . MET A 1 91 ? 8.521 -10.393 2.443 1.00 87.75 91 MET A CA 1
ATOM 723 C C . MET A 1 91 ? 7.029 -10.275 2.087 1.00 87.75 91 MET A C 1
ATOM 725 O O . MET A 1 91 ? 6.568 -10.740 1.040 1.00 87.75 91 MET A O 1
ATOM 729 N N . MET A 1 92 ? 6.273 -9.562 2.926 1.00 91.50 92 MET A N 1
ATOM 730 C CA . MET A 1 92 ? 4.836 -9.329 2.738 1.00 91.50 92 MET A CA 1
ATOM 731 C C . MET A 1 92 ? 4.496 -7.840 2.584 1.00 91.50 92 MET A C 1
ATOM 733 O O . MET A 1 92 ? 5.057 -6.970 3.252 1.00 91.50 92 MET A O 1
ATOM 737 N N . TYR A 1 93 ? 3.505 -7.526 1.755 1.00 92.94 93 TYR A N 1
ATOM 738 C CA . TYR A 1 93 ? 2.885 -6.206 1.697 1.00 92.94 93 TYR A CA 1
ATOM 739 C C . TYR A 1 93 ? 1.635 -6.156 2.561 1.00 92.94 93 TYR A C 1
ATOM 741 O O . TYR A 1 93 ? 0.686 -6.903 2.340 1.00 92.94 93 TYR A O 1
ATOM 749 N N . PHE A 1 94 ? 1.615 -5.223 3.504 1.00 95.12 94 PHE A N 1
ATOM 750 C CA . PHE A 1 94 ? 0.464 -4.924 4.344 1.00 95.12 94 PHE A CA 1
ATOM 751 C C . PHE A 1 94 ? -0.209 -3.681 3.771 1.00 95.12 94 PHE A C 1
ATOM 753 O O . PHE A 1 94 ? 0.205 -2.548 4.039 1.00 95.12 94 PHE A O 1
ATOM 760 N N . VAL A 1 95 ? -1.218 -3.887 2.928 1.00 95.81 95 VAL A N 1
ATOM 761 C CA . VAL A 1 95 ? -1.854 -2.810 2.164 1.00 95.81 95 VAL A CA 1
ATOM 762 C C . VAL A 1 95 ? -3.171 -2.414 2.811 1.00 95.81 95 VAL A C 1
ATOM 764 O O . VAL A 1 95 ? -4.060 -3.244 2.982 1.00 95.81 95 VAL A O 1
ATOM 767 N N . LEU A 1 96 ? -3.315 -1.128 3.120 1.00 96.81 96 LEU A N 1
ATOM 768 C CA . LEU A 1 96 ? -4.565 -0.536 3.578 1.00 96.81 96 LEU A CA 1
ATOM 769 C C . LEU A 1 96 ? -5.138 0.373 2.488 1.00 96.81 96 LEU A C 1
ATOM 771 O O . LEU A 1 96 ? -4.643 1.480 2.245 1.00 96.81 96 LEU A O 1
ATOM 775 N N . LEU A 1 97 ? -6.204 -0.080 1.836 1.00 96.56 97 LEU A N 1
ATOM 776 C CA . LEU A 1 97 ? -6.988 0.773 0.953 1.00 96.56 97 LEU A CA 1
ATOM 777 C C . LEU A 1 97 ? -8.032 1.524 1.770 1.00 96.56 97 LEU A C 1
ATOM 779 O O . LEU A 1 97 ? -8.666 0.954 2.659 1.00 96.56 97 LEU A O 1
ATOM 783 N N . LYS A 1 98 ? -8.214 2.806 1.463 1.00 95.88 98 LYS A N 1
ATOM 784 C CA . LYS A 1 98 ? -9.129 3.683 2.195 1.00 95.88 98 LYS A CA 1
ATOM 785 C C . LYS A 1 98 ? -10.056 4.459 1.273 1.00 95.88 98 LYS A C 1
ATOM 787 O O . LYS A 1 98 ? -9.637 4.966 0.232 1.00 95.88 98 LYS A O 1
ATOM 792 N N . LYS A 1 99 ? -11.308 4.598 1.683 1.00 95.31 99 LYS A N 1
ATOM 793 C CA . LYS A 1 99 ? -12.269 5.527 1.092 1.00 95.31 99 LYS A CA 1
ATOM 794 C C . LYS A 1 99 ? -12.835 6.395 2.196 1.00 95.31 99 LYS A C 1
ATOM 796 O O . LYS A 1 99 ? -13.173 5.900 3.266 1.00 95.31 99 LYS A O 1
ATOM 801 N N . GLU A 1 100 ? -12.923 7.680 1.918 1.00 94.75 100 GLU A N 1
ATOM 802 C CA . GLU A 1 100 ? -13.540 8.646 2.805 1.00 94.75 100 GLU A CA 1
ATOM 803 C C . GLU A 1 100 ? -14.878 9.072 2.218 1.00 94.75 100 GLU A C 1
ATOM 805 O O . GLU A 1 100 ? -14.943 9.500 1.065 1.00 94.75 100 GLU A O 1
ATOM 810 N N . ASP A 1 101 ? -15.922 8.960 3.030 1.00 93.69 101 ASP A N 1
ATOM 811 C CA . ASP A 1 101 ? -17.235 9.525 2.763 1.00 93.69 101 ASP A CA 1
ATOM 812 C C . ASP A 1 101 ? -17.502 10.673 3.763 1.00 93.69 101 ASP A C 1
ATOM 814 O O . ASP A 1 101 ? -16.690 10.981 4.643 1.00 93.69 101 ASP A O 1
ATOM 818 N N . LYS A 1 102 ? -18.659 11.338 3.652 1.00 93.50 102 LYS A N 1
ATOM 819 C CA . LYS A 1 102 ? -19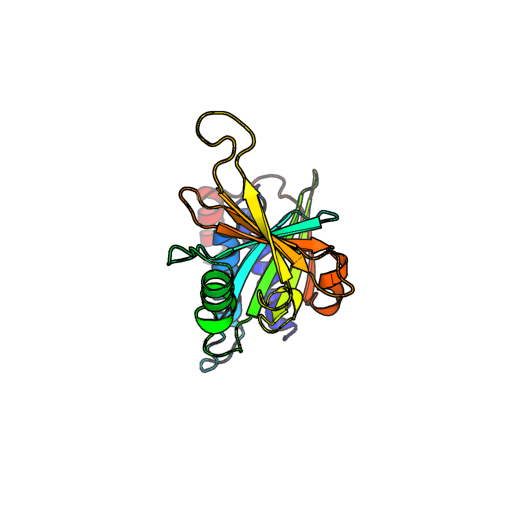.000 12.474 4.531 1.00 93.50 102 LYS A CA 1
ATOM 820 C C . LYS A 1 102 ? -19.083 12.101 6.012 1.00 93.50 102 LYS A C 1
ATOM 822 O O . LYS A 1 102 ? -18.713 12.921 6.839 1.00 93.50 102 LYS A O 1
ATOM 827 N N . LEU A 1 103 ? -19.567 10.899 6.321 1.00 95.56 103 LEU A N 1
ATOM 828 C CA . LEU A 1 103 ? -19.860 10.457 7.689 1.00 95.56 103 LEU A CA 1
ATOM 829 C C . LEU A 1 103 ? -18.962 9.320 8.168 1.00 95.56 103 LEU A C 1
ATOM 831 O O . LEU A 1 103 ? -18.934 9.040 9.353 1.00 95.56 103 LEU A O 1
ATOM 835 N N . GLN A 1 104 ? -18.210 8.681 7.274 1.00 96.50 104 GLN A N 1
ATOM 836 C CA . GLN A 1 104 ? -17.515 7.439 7.591 1.00 96.50 104 GLN A CA 1
ATOM 837 C C . GLN A 1 104 ? -16.226 7.280 6.783 1.00 96.50 104 GLN A C 1
ATOM 839 O O . GLN A 1 104 ? -16.063 7.850 5.699 1.00 96.50 104 GLN A O 1
ATOM 844 N N . TYR A 1 105 ? -15.340 6.433 7.289 1.00 96.62 105 TYR A N 1
ATOM 845 C CA . TYR A 1 105 ? -14.185 5.897 6.588 1.00 96.62 105 TYR A CA 1
ATOM 846 C C . TYR A 1 105 ? -14.391 4.410 6.328 1.00 96.62 105 TYR A C 1
ATOM 848 O O . TYR A 1 105 ? -14.720 3.653 7.240 1.00 96.62 105 TYR A O 1
ATOM 856 N N . ARG A 1 106 ? -14.139 3.968 5.099 1.00 97.19 106 ARG A N 1
ATOM 857 C CA . ARG A 1 106 ? -14.086 2.549 4.737 1.00 97.19 106 ARG A CA 1
ATOM 858 C C . ARG A 1 106 ? -12.638 2.127 4.552 1.00 97.19 106 ARG A C 1
ATOM 860 O O . ARG A 1 106 ? -11.907 2.763 3.792 1.00 97.19 106 ARG A O 1
ATOM 867 N N . TYR A 1 107 ? -12.265 1.024 5.186 1.00 97.56 107 TYR A N 1
ATOM 868 C CA . TYR A 1 107 ? -10.938 0.430 5.100 1.00 97.56 107 TYR A CA 1
ATOM 869 C C . TYR A 1 107 ? -11.009 -1.002 4.584 1.00 97.56 107 TYR A C 1
ATOM 871 O O . TYR A 1 107 ? -11.837 -1.789 5.040 1.00 97.56 107 TYR A O 1
ATOM 879 N N . GLN A 1 108 ? -10.109 -1.343 3.666 1.00 97.00 108 GLN A N 1
ATOM 880 C CA . GLN A 1 108 ? -9.872 -2.710 3.210 1.00 97.00 108 GLN A CA 1
ATOM 881 C C . GLN A 1 108 ? -8.404 -3.049 3.449 1.00 97.00 108 GLN A C 1
ATOM 883 O O . GLN A 1 108 ? -7.514 -2.339 2.974 1.00 97.00 108 GLN A O 1
ATOM 888 N N . PHE A 1 109 ? -8.162 -4.106 4.216 1.00 96.62 109 PHE A N 1
ATOM 889 C CA . PHE A 1 109 ? -6.825 -4.556 4.578 1.00 96.62 109 PHE A CA 1
ATOM 890 C C . PHE A 1 109 ? -6.469 -5.830 3.814 1.00 96.62 109 PHE A C 1
ATOM 892 O O . PHE A 1 109 ? -7.241 -6.792 3.802 1.00 96.62 109 PHE A O 1
ATOM 899 N N . PHE A 1 110 ? -5.287 -5.826 3.204 1.00 96.19 110 PHE A N 1
ATOM 900 C CA . PHE A 1 110 ? -4.749 -6.918 2.405 1.00 96.19 110 PHE A CA 1
ATOM 901 C C . PHE A 1 110 ? -3.362 -7.307 2.906 1.00 96.19 110 PHE A C 1
ATOM 903 O O . PHE A 1 110 ? -2.575 -6.446 3.313 1.00 96.19 110 PHE A O 1
ATOM 910 N N . ILE A 1 111 ? -3.056 -8.599 2.808 1.00 94.75 111 ILE A N 1
ATOM 911 C CA . ILE A 1 111 ? -1.708 -9.132 3.009 1.00 94.75 111 ILE A CA 1
ATOM 912 C C . ILE A 1 111 ? -1.317 -9.857 1.740 1.00 94.75 111 ILE A C 1
ATOM 914 O O . ILE A 1 111 ? -1.907 -10.882 1.406 1.00 94.75 111 ILE A O 1
ATOM 918 N N . ILE A 1 112 ? -0.341 -9.302 1.033 1.00 93.62 112 ILE A N 1
ATOM 919 C CA . ILE A 1 112 ? 0.005 -9.747 -0.312 1.00 93.62 112 ILE A CA 1
ATOM 920 C C . ILE A 1 112 ? 1.465 -10.202 -0.318 1.00 93.62 112 ILE A C 1
ATOM 922 O O . ILE A 1 112 ? 2.331 -9.428 0.097 1.00 93.62 112 ILE A O 1
ATOM 926 N N . PRO A 1 113 ? 1.769 -11.424 -0.778 1.00 92.12 113 PRO A N 1
ATOM 927 C CA . PRO A 1 113 ? 3.144 -11.891 -0.852 1.00 92.12 113 PRO A CA 1
ATOM 928 C C . PRO A 1 113 ? 3.935 -11.094 -1.891 1.00 92.12 113 PRO A C 1
ATOM 930 O O . PRO A 1 113 ? 3.453 -10.838 -2.997 1.00 92.12 113 PRO A O 1
ATOM 933 N N . HIS A 1 114 ? 5.175 -10.729 -1.557 1.00 89.62 114 HIS A N 1
ATOM 934 C CA . HIS A 1 114 ? 6.079 -10.055 -2.494 1.00 89.62 114 HIS A CA 1
ATOM 935 C C . HIS A 1 114 ? 6.429 -10.934 -3.706 1.00 89.62 114 HIS A C 1
ATOM 937 O O . HIS A 1 114 ? 6.721 -10.427 -4.787 1.00 89.62 114 HIS A O 1
ATOM 943 N N . SER A 1 115 ? 6.359 -12.257 -3.549 1.00 89.44 115 SER A N 1
ATOM 944 C CA . SER A 1 115 ? 6.610 -13.236 -4.610 1.00 89.44 115 SER A CA 1
ATOM 945 C C . SER A 1 115 ? 5.539 -13.271 -5.706 1.00 89.44 115 SER A C 1
ATOM 947 O O . SER A 1 115 ? 5.738 -13.932 -6.725 1.00 89.44 115 SER A O 1
ATOM 949 N N . LEU A 1 116 ? 4.415 -12.562 -5.541 1.00 90.94 116 LEU A N 1
ATOM 950 C CA . LEU A 1 116 ? 3.378 -12.498 -6.567 1.00 90.94 116 LEU A CA 1
ATOM 951 C C . LEU A 1 116 ? 3.934 -11.899 -7.866 1.00 90.94 116 LEU A C 1
ATOM 953 O O . LEU A 1 116 ? 4.619 -10.878 -7.846 1.00 90.94 116 LEU A O 1
ATOM 957 N N . ALA A 1 117 ? 3.591 -12.507 -9.006 1.00 91.44 117 ALA A N 1
ATOM 958 C CA . ALA A 1 117 ? 4.160 -12.173 -10.312 1.00 91.44 117 ALA A CA 1
ATOM 959 C C . ALA A 1 117 ? 4.067 -10.678 -10.676 1.00 91.44 117 ALA A C 1
ATOM 961 O O . ALA A 1 117 ? 5.004 -10.146 -11.267 1.00 91.44 117 ALA A O 1
ATOM 962 N N . MET A 1 118 ? 2.993 -9.989 -10.275 1.00 90.94 118 MET A N 1
ATOM 963 C CA . MET A 1 118 ? 2.800 -8.548 -10.513 1.00 90.94 118 MET A CA 1
ATOM 964 C C . MET A 1 118 ? 3.745 -7.635 -9.713 1.00 90.94 118 MET A C 1
ATOM 966 O O . MET A 1 118 ? 3.793 -6.433 -9.951 1.00 90.94 118 MET A O 1
ATOM 970 N N . PHE A 1 119 ? 4.485 -8.165 -8.739 1.00 90.81 119 PHE A N 1
ATOM 971 C CA . PHE A 1 119 ? 5.516 -7.419 -8.012 1.00 90.81 119 PHE A CA 1
ATOM 972 C C . PHE A 1 119 ? 6.933 -7.744 -8.484 1.00 90.81 119 PHE A C 1
ATOM 974 O O . PHE A 1 119 ? 7.873 -7.137 -7.977 1.00 90.81 119 PHE A O 1
ATOM 981 N N . GLN A 1 120 ? 7.073 -8.632 -9.472 1.00 91.38 120 GLN A N 1
ATOM 982 C CA . GLN A 1 120 ? 8.351 -9.070 -10.029 1.00 91.38 120 GLN A CA 1
ATOM 983 C C . GLN A 1 120 ? 8.634 -8.317 -11.335 1.00 91.38 120 GLN A C 1
ATOM 985 O O . GLN A 1 120 ? 7.936 -8.502 -12.335 1.00 91.38 120 GLN A O 1
ATOM 990 N N . ALA A 1 121 ? 9.647 -7.457 -11.336 1.00 92.88 121 ALA A N 1
ATOM 991 C CA . ALA A 1 121 ? 10.021 -6.591 -12.450 1.00 92.88 121 ALA A CA 1
ATOM 992 C C . ALA A 1 121 ? 10.404 -7.362 -13.718 1.00 92.88 121 ALA A C 1
ATOM 994 O O . ALA A 1 121 ? 10.168 -6.866 -14.822 1.00 92.88 121 ALA A O 1
ATOM 995 N N . LYS A 1 122 ? 10.951 -8.574 -13.590 1.00 93.88 122 LYS A N 1
ATOM 996 C CA . LYS A 1 122 ? 11.270 -9.445 -14.734 1.00 93.88 122 LYS A CA 1
ATOM 997 C C . LYS A 1 122 ? 10.054 -9.834 -15.585 1.00 93.88 122 LYS A C 1
ATOM 999 O O . LYS A 1 122 ? 10.228 -10.191 -16.743 1.00 93.88 122 LYS A O 1
ATOM 1004 N N . ASN A 1 123 ? 8.839 -9.742 -15.036 1.00 95.25 123 ASN A N 1
ATOM 1005 C CA . ASN A 1 123 ? 7.592 -10.088 -15.730 1.00 95.25 123 ASN A CA 1
ATOM 1006 C C . ASN A 1 123 ? 6.989 -8.909 -16.517 1.00 95.25 123 ASN A C 1
ATOM 1008 O O . ASN A 1 123 ? 5.819 -8.945 -16.895 1.00 95.25 123 ASN A O 1
ATOM 1012 N N . TYR A 1 124 ? 7.750 -7.833 -16.717 1.00 96.06 124 TYR A N 1
ATOM 1013 C CA . TYR A 1 124 ? 7.279 -6.621 -17.376 1.00 96.06 124 TYR A CA 1
ATOM 1014 C C . TYR A 1 124 ? 8.082 -6.327 -18.639 1.00 96.06 124 TYR A C 1
ATOM 1016 O O . TYR A 1 124 ? 9.312 -6.410 -18.663 1.00 96.06 124 TYR A O 1
ATOM 1024 N N . LYS A 1 125 ? 7.376 -5.882 -19.678 1.00 96.19 125 LYS A N 1
ATOM 1025 C CA . LYS A 1 125 ? 7.974 -5.277 -20.871 1.00 96.19 125 LYS A CA 1
ATOM 1026 C C . LYS A 1 125 ? 8.226 -3.801 -20.592 1.00 96.19 125 LYS A C 1
ATOM 1028 O O . LYS A 1 125 ? 7.295 -2.994 -20.550 1.00 96.19 125 LYS A O 1
ATOM 1033 N N . TRP A 1 126 ? 9.489 -3.461 -20.355 1.00 95.31 126 TRP A N 1
ATOM 1034 C CA . TRP A 1 126 ? 9.904 -2.118 -19.960 1.00 95.31 126 TRP A CA 1
ATOM 1035 C C . TRP A 1 126 ? 10.134 -1.206 -21.159 1.00 95.31 126 TRP A C 1
ATOM 1037 O O . TRP A 1 126 ? 10.931 -1.499 -22.045 1.00 95.31 126 TRP A O 1
ATOM 1047 N N . ASN A 1 127 ? 9.479 -0.051 -21.129 1.00 94.81 127 ASN A N 1
ATOM 1048 C CA . ASN A 1 127 ? 9.627 1.018 -22.101 1.00 94.81 127 ASN A CA 1
ATOM 1049 C C . ASN A 1 127 ? 10.160 2.277 -21.401 1.00 94.81 127 ASN A C 1
ATOM 1051 O O . ASN A 1 127 ? 9.673 2.621 -20.316 1.00 94.81 127 ASN A O 1
ATOM 1055 N N . PRO A 1 128 ? 11.139 2.988 -21.984 1.00 94.00 128 PRO A N 1
ATOM 1056 C CA . PRO A 1 128 ? 11.628 4.233 -21.408 1.00 94.00 128 PRO A CA 1
ATOM 1057 C C . PRO A 1 128 ? 10.519 5.290 -21.420 1.00 94.00 128 PRO A C 1
ATOM 1059 O O . PRO A 1 128 ? 9.755 5.409 -22.382 1.00 94.00 128 PRO A O 1
ATOM 1062 N N . THR A 1 129 ? 10.424 6.080 -20.353 1.00 93.25 129 THR A N 1
ATOM 1063 C CA . THR A 1 129 ? 9.542 7.254 -20.319 1.00 93.25 129 THR A CA 1
ATOM 1064 C C . THR A 1 129 ? 10.353 8.516 -20.553 1.00 93.25 129 THR A C 1
ATOM 1066 O O . THR A 1 129 ? 11.470 8.637 -20.057 1.00 93.25 129 THR A O 1
ATOM 1069 N N . PHE A 1 130 ? 9.781 9.475 -21.280 1.00 92.56 130 PHE A N 1
ATOM 1070 C CA . PHE A 1 130 ? 10.441 10.735 -21.616 1.00 92.56 130 PHE A CA 1
ATOM 1071 C C . PHE A 1 130 ? 9.654 11.928 -21.081 1.00 92.56 130 PHE A C 1
ATOM 1073 O O . PHE A 1 130 ? 8.416 11.921 -21.048 1.00 92.56 130 PHE A O 1
ATOM 1080 N N . GLY A 1 131 ? 10.367 12.983 -20.688 1.00 91.19 131 GLY A N 1
ATOM 1081 C CA . GLY A 1 131 ? 9.739 14.239 -20.301 1.00 91.19 131 GLY A CA 1
ATOM 1082 C C . GLY A 1 131 ? 8.946 14.841 -21.465 1.00 91.19 131 GLY A C 1
ATOM 1083 O O . GLY A 1 131 ? 9.396 14.859 -22.612 1.00 91.19 131 GLY A O 1
ATOM 1084 N N . LYS A 1 132 ? 7.737 15.331 -21.173 1.00 89.44 132 LYS A N 1
ATOM 1085 C CA . LYS A 1 132 ? 6.801 15.839 -22.193 1.00 89.44 132 LYS A CA 1
ATOM 1086 C C . LYS A 1 132 ? 6.987 17.328 -22.510 1.00 89.44 132 LYS A C 1
ATOM 1088 O O . LYS A 1 132 ? 6.578 17.776 -23.578 1.00 89.44 132 LYS A O 1
ATOM 1093 N N . SER A 1 133 ? 7.589 18.104 -21.607 1.00 90.19 133 SER A N 1
ATOM 1094 C CA . SER A 1 133 ? 7.676 19.565 -21.723 1.00 90.19 133 SER A CA 1
ATOM 1095 C C . SER A 1 133 ? 8.867 20.166 -20.962 1.00 90.19 133 SER A C 1
ATOM 1097 O O . SER A 1 133 ? 9.496 19.514 -20.125 1.00 90.19 133 SER A O 1
ATOM 1099 N N . GLY A 1 134 ? 9.173 21.433 -21.270 1.00 89.62 134 GLY A N 1
ATOM 1100 C CA . GLY A 1 134 ? 10.197 22.231 -20.591 1.00 89.62 134 GLY A CA 1
ATOM 1101 C C . GLY A 1 134 ? 11.623 21.706 -20.781 1.00 89.62 134 GLY A C 1
ATOM 1102 O O . GLY A 1 134 ? 11.932 21.063 -21.782 1.00 89.62 134 GLY A O 1
ATOM 1103 N N . LYS A 1 135 ? 12.483 21.955 -19.782 1.00 87.88 135 LYS A N 1
ATOM 1104 C CA . LYS A 1 135 ? 13.903 21.548 -19.775 1.00 87.88 135 LYS A CA 1
ATOM 1105 C C . LYS A 1 135 ? 14.147 20.035 -19.860 1.00 87.88 135 LYS A C 1
ATOM 1107 O O . LYS A 1 135 ? 15.272 19.623 -20.096 1.00 87.88 135 LYS A O 1
ATOM 1112 N N . TYR A 1 136 ? 13.113 19.219 -19.655 1.00 86.56 136 TYR A N 1
ATOM 1113 C CA . TYR A 1 136 ? 13.204 17.758 -19.680 1.00 86.56 136 TYR A CA 1
ATOM 1114 C C . TYR A 1 136 ? 12.553 17.138 -20.922 1.00 86.56 136 TYR A C 1
ATOM 1116 O O . TYR A 1 136 ? 12.423 15.917 -20.997 1.00 86.56 136 TYR A O 1
ATOM 1124 N N . LYS A 1 137 ? 12.107 17.948 -21.894 1.00 93.19 137 LYS A N 1
ATOM 1125 C CA . LYS A 1 137 ? 11.441 17.438 -23.097 1.00 93.19 137 LYS A CA 1
ATOM 1126 C C . LYS A 1 137 ? 12.382 16.520 -23.884 1.00 93.19 137 LYS A C 1
ATOM 1128 O O . LYS A 1 137 ? 13.459 16.945 -24.281 1.00 93.19 137 LYS A O 1
ATOM 1133 N N . GLY A 1 138 ? 11.957 15.279 -24.118 1.00 91.81 138 GLY A N 1
ATOM 1134 C CA . GLY A 1 138 ? 12.745 14.279 -24.851 1.00 91.81 138 GLY A CA 1
ATOM 1135 C C . GLY A 1 138 ? 13.895 13.651 -24.055 1.00 91.81 138 GLY A C 1
ATOM 1136 O O . GLY A 1 138 ? 14.557 12.759 -24.569 1.00 91.81 138 GLY A O 1
ATOM 1137 N N . ILE A 1 139 ? 14.108 14.059 -22.800 1.00 91.25 139 ILE A N 1
ATOM 1138 C CA . ILE A 1 139 ? 15.071 13.421 -21.899 1.00 91.25 139 ILE A CA 1
ATOM 1139 C C . ILE A 1 139 ? 14.370 12.254 -21.208 1.00 91.25 139 ILE A C 1
ATOM 1141 O O . ILE A 1 139 ? 13.255 12.414 -20.696 1.00 91.25 139 ILE A O 1
ATOM 1145 N N . GLN A 1 140 ? 15.008 11.082 -21.204 1.00 91.31 140 GLN A N 1
ATOM 1146 C CA . GLN A 1 140 ? 14.494 9.931 -20.473 1.00 91.31 140 GLN A CA 1
ATOM 1147 C C . GLN A 1 140 ? 14.419 10.271 -18.982 1.00 91.31 140 GLN A C 1
ATOM 1149 O O . GLN A 1 140 ? 15.382 10.744 -18.386 1.00 91.31 140 GLN A O 1
ATOM 1154 N N . ASN A 1 141 ? 13.258 10.042 -18.381 1.00 90.31 141 ASN A N 1
ATOM 1155 C CA . ASN A 1 141 ? 12.973 10.397 -16.996 1.00 90.31 141 ASN A CA 1
ATOM 1156 C C . ASN A 1 141 ? 12.372 9.233 -16.203 1.00 90.31 141 ASN A C 1
ATOM 1158 O O . ASN A 1 141 ? 11.724 9.459 -15.181 1.00 90.31 141 ASN A O 1
ATOM 1162 N N . GLY A 1 142 ? 12.543 7.999 -16.674 1.00 92.00 142 GLY A N 1
ATOM 1163 C CA . GLY A 1 142 ? 12.011 6.820 -16.009 1.00 92.00 142 GLY A CA 1
ATOM 1164 C C . GLY A 1 142 ? 11.827 5.620 -16.926 1.00 92.00 142 GLY A C 1
ATOM 1165 O O . GLY A 1 142 ? 12.290 5.602 -18.072 1.00 92.00 142 GLY A O 1
ATOM 1166 N N . TRP A 1 143 ? 11.099 4.640 -16.397 1.00 93.69 143 TRP A N 1
ATOM 1167 C CA . TRP A 1 143 ? 10.648 3.454 -17.113 1.00 93.69 143 TRP A CA 1
ATOM 1168 C C . TRP A 1 143 ? 9.189 3.156 -16.777 1.00 93.69 143 TRP A C 1
ATOM 1170 O O . TRP A 1 143 ? 8.723 3.368 -15.653 1.00 93.69 143 TRP A O 1
ATOM 1180 N N . LYS A 1 144 ? 8.470 2.625 -17.760 1.00 95.31 144 LYS A N 1
ATOM 1181 C CA . LYS A 1 144 ? 7.126 2.080 -17.613 1.00 95.31 144 LYS A CA 1
ATOM 1182 C C . LYS A 1 144 ? 7.143 0.633 -18.081 1.00 95.31 144 LYS A C 1
ATOM 1184 O O . LYS A 1 144 ? 7.443 0.371 -19.241 1.00 95.31 144 LYS A O 1
ATOM 1189 N N . GLY A 1 145 ? 6.823 -0.277 -17.178 1.00 95.75 145 GLY A N 1
ATOM 1190 C CA . GLY A 1 145 ? 6.592 -1.679 -17.473 1.00 95.75 145 GLY A CA 1
ATOM 1191 C C . GLY A 1 145 ? 5.109 -1.921 -17.703 1.00 95.75 145 GLY A C 1
ATOM 1192 O O . GLY A 1 145 ? 4.289 -1.519 -16.873 1.00 95.75 145 GLY A O 1
ATOM 1193 N N . ASP A 1 146 ? 4.777 -2.609 -18.787 1.00 95.12 146 ASP A N 1
ATOM 1194 C CA . ASP A 1 146 ? 3.466 -3.231 -18.982 1.00 95.12 146 ASP A CA 1
ATOM 1195 C C . ASP A 1 146 ? 3.607 -4.738 -18.706 1.00 95.12 146 ASP A C 1
ATOM 1197 O O . ASP A 1 146 ? 4.581 -5.356 -19.151 1.00 95.12 146 ASP A O 1
ATOM 1201 N N . PHE A 1 147 ? 2.716 -5.297 -17.881 1.00 93.62 147 PHE A N 1
ATOM 1202 C CA . PHE A 1 147 ? 2.820 -6.685 -17.426 1.00 93.62 147 PHE A CA 1
ATOM 1203 C C . PHE A 1 147 ? 2.651 -7.660 -18.593 1.00 93.62 147 PHE A C 1
ATOM 1205 O O . PHE A 1 147 ? 1.772 -7.484 -19.434 1.00 93.62 147 PHE A O 1
ATOM 1212 N N . ASP A 1 148 ? 3.496 -8.687 -18.644 1.00 86.19 148 ASP A N 1
ATOM 1213 C CA . ASP A 1 148 ? 3.461 -9.714 -19.686 1.00 86.19 148 ASP A CA 1
ATOM 1214 C C . ASP A 1 148 ? 2.624 -10.921 -19.228 1.00 86.19 148 ASP A C 1
ATOM 1216 O O . ASP A 1 148 ? 3.141 -12.012 -18.993 1.00 86.19 148 ASP A O 1
ATOM 1220 N N . GLY A 1 149 ? 1.323 -10.699 -19.018 1.00 82.75 149 GLY A N 1
ATOM 1221 C CA . GLY A 1 149 ? 0.362 -11.720 -18.589 1.00 82.75 149 GLY A CA 1
ATOM 1222 C C . GLY A 1 149 ? -1.086 -11.220 -18.622 1.00 82.75 149 GLY A C 1
ATOM 1223 O O . GLY A 1 149 ? -1.350 -10.112 -19.082 1.00 82.75 149 GLY A O 1
ATOM 1224 N N . ASP A 1 150 ? -2.026 -12.006 -18.091 1.00 81.38 150 ASP A N 1
ATOM 1225 C CA . ASP A 1 150 ? -3.477 -11.717 -18.124 1.00 81.38 150 ASP A CA 1
ATOM 1226 C C . ASP A 1 150 ? -3.931 -10.659 -17.089 1.00 81.38 150 ASP A C 1
ATOM 1228 O O . ASP A 1 150 ? -5.008 -10.747 -16.494 1.00 81.38 150 ASP A O 1
ATOM 1232 N N . SER A 1 151 ? -3.098 -9.650 -16.830 1.00 85.88 151 SER A N 1
ATOM 1233 C CA . SER A 1 151 ? -3.360 -8.582 -15.861 1.00 85.88 151 SER A CA 1
ATOM 1234 C C . SER A 1 151 ? -3.054 -7.213 -16.460 1.00 85.88 151 SER A C 1
ATOM 1236 O O . SER A 1 151 ? -2.091 -7.043 -17.200 1.00 85.88 151 SER A O 1
ATOM 1238 N N . ASP A 1 152 ? -3.843 -6.210 -16.066 1.00 87.69 152 ASP A N 1
ATOM 1239 C CA . ASP A 1 152 ? -3.639 -4.806 -16.457 1.00 87.69 152 ASP A CA 1
ATOM 1240 C C . ASP A 1 152 ? -2.571 -4.115 -15.584 1.00 87.69 152 ASP A C 1
ATOM 1242 O O . ASP A 1 152 ? -2.496 -2.880 -15.514 1.00 87.69 152 ASP A O 1
ATOM 1246 N N . ALA A 1 153 ? -1.768 -4.897 -14.859 1.00 92.62 153 ALA A N 1
ATOM 1247 C CA . ALA A 1 153 ? -0.759 -4.368 -13.969 1.00 92.62 153 ALA A CA 1
ATOM 1248 C C . ALA A 1 153 ? 0.319 -3.596 -14.748 1.00 92.62 153 ALA A C 1
ATOM 1250 O O . ALA A 1 153 ? 0.781 -3.981 -15.822 1.00 92.62 153 ALA A O 1
ATOM 1251 N N . GLN A 1 154 ? 0.771 -2.492 -14.167 1.00 94.94 154 GLN A N 1
ATOM 1252 C CA . GLN A 1 154 ? 1.875 -1.685 -14.665 1.00 94.94 154 GLN A CA 1
ATOM 1253 C C . GLN A 1 154 ? 2.843 -1.395 -13.529 1.00 94.94 154 GLN A C 1
ATOM 1255 O O . GLN A 1 154 ? 2.441 -1.157 -12.388 1.00 94.94 154 GLN A O 1
ATOM 1260 N N . MET A 1 155 ? 4.121 -1.320 -13.872 1.00 94.69 155 MET A N 1
ATOM 1261 C CA . MET A 1 155 ? 5.129 -0.729 -13.006 1.00 94.69 155 MET A CA 1
ATOM 1262 C C . MET A 1 155 ? 5.584 0.596 -13.592 1.00 94.69 155 MET A C 1
ATOM 1264 O O . MET A 1 155 ? 5.752 0.737 -14.804 1.00 94.69 155 MET A O 1
ATOM 1268 N N . LYS A 1 156 ? 5.785 1.593 -12.738 1.00 93.56 156 LYS A N 1
ATOM 1269 C CA . LYS A 1 156 ? 6.294 2.901 -13.152 1.00 93.56 156 LYS A CA 1
ATOM 1270 C C . LYS A 1 156 ? 7.401 3.324 -12.222 1.00 93.56 156 LYS A C 1
ATOM 1272 O O . LYS A 1 156 ? 7.232 3.316 -11.008 1.00 93.56 156 LYS A O 1
ATOM 1277 N N . ILE A 1 157 ? 8.501 3.761 -12.801 1.00 90.81 157 ILE A N 1
ATOM 1278 C CA . ILE A 1 157 ? 9.567 4.428 -12.078 1.00 90.81 157 ILE A CA 1
ATOM 1279 C C . ILE A 1 157 ? 9.844 5.772 -12.725 1.00 90.81 157 ILE A C 1
ATOM 1281 O O . ILE A 1 157 ? 9.855 5.892 -13.947 1.00 90.81 157 ILE A O 1
ATOM 1285 N N . SER A 1 158 ? 10.054 6.791 -11.898 1.00 88.50 158 SER A N 1
ATOM 1286 C CA . SER A 1 158 ? 10.430 8.125 -12.357 1.00 88.50 158 SER A CA 1
ATOM 1287 C C . SER A 1 158 ? 11.786 8.523 -11.789 1.00 88.50 158 SER A C 1
ATOM 1289 O O . SER A 1 158 ? 11.976 8.598 -10.573 1.00 88.50 158 SER A O 1
ATOM 1291 N N . PHE A 1 159 ? 12.717 8.809 -12.693 1.00 81.69 159 PHE A N 1
ATOM 1292 C CA . PHE A 1 159 ? 14.041 9.350 -12.425 1.00 81.69 159 PHE A CA 1
ATOM 1293 C C . PHE A 1 159 ? 13.915 10.859 -12.235 1.00 81.69 159 PHE A C 1
ATOM 1295 O O . PHE A 1 159 ? 14.009 11.664 -13.159 1.00 81.69 159 PHE A O 1
ATOM 1302 N N . GLY A 1 160 ? 13.576 11.223 -11.004 1.00 73.75 160 GLY A N 1
ATOM 1303 C CA . GLY A 1 160 ? 13.603 12.589 -10.503 1.00 73.75 160 GLY A CA 1
ATOM 1304 C C . GLY A 1 160 ? 14.381 12.623 -9.195 1.00 73.75 160 GLY A C 1
ATOM 1305 O O . GLY A 1 160 ? 15.318 11.861 -8.996 1.00 73.75 160 GLY A O 1
ATOM 1306 N N . THR A 1 161 ? 13.948 13.445 -8.248 1.00 66.44 161 THR A N 1
ATOM 1307 C CA . THR A 1 161 ? 14.595 13.545 -6.930 1.00 66.44 161 THR A CA 1
ATOM 1308 C C . THR A 1 161 ? 14.429 12.306 -6.046 1.00 66.44 161 THR A C 1
ATOM 1310 O O . THR A 1 161 ? 15.116 12.197 -5.038 1.00 66.44 161 THR A O 1
ATOM 1313 N N . THR A 1 162 ? 13.505 11.393 -6.365 1.00 69.75 162 THR A N 1
ATOM 1314 C CA . THR A 1 162 ? 13.084 10.340 -5.425 1.00 69.75 162 THR A CA 1
ATOM 1315 C C . THR A 1 162 ? 13.195 8.909 -5.943 1.00 69.75 162 THR A C 1
ATOM 1317 O O . THR A 1 162 ? 12.964 8.014 -5.142 1.00 69.75 162 THR A O 1
ATOM 1320 N N . TYR A 1 163 ? 13.538 8.668 -7.219 1.00 85.94 163 TYR A N 1
ATOM 1321 C CA . TYR A 1 163 ? 13.628 7.315 -7.814 1.00 85.94 163 TYR A CA 1
ATOM 1322 C C . TYR A 1 163 ? 12.494 6.372 -7.369 1.00 85.94 163 TYR A C 1
ATOM 1324 O O . TYR A 1 163 ? 12.707 5.222 -6.989 1.00 85.94 163 TYR A O 1
ATOM 1332 N N . GLN A 1 164 ? 11.270 6.898 -7.332 1.00 88.75 164 GLN A N 1
ATOM 1333 C CA . GLN A 1 164 ? 10.141 6.229 -6.700 1.00 88.75 164 GLN A CA 1
ATOM 1334 C C . GLN A 1 164 ? 9.542 5.190 -7.651 1.00 88.75 164 GLN A C 1
ATOM 1336 O O . GLN A 1 164 ? 9.082 5.547 -8.740 1.00 88.75 164 GLN A O 1
ATOM 1341 N N . LEU A 1 165 ? 9.493 3.930 -7.214 1.00 90.88 165 LEU A N 1
ATOM 1342 C CA . LEU A 1 165 ? 8.753 2.869 -7.893 1.00 90.88 165 LEU A CA 1
ATOM 1343 C C . LEU A 1 165 ? 7.272 2.917 -7.492 1.00 90.88 165 LEU A C 1
ATOM 1345 O O . LEU A 1 165 ? 6.936 3.138 -6.324 1.00 90.88 165 LEU A O 1
ATOM 1349 N N . TRP A 1 166 ? 6.396 2.675 -8.459 1.00 93.50 166 TRP A N 1
ATOM 1350 C CA . TRP A 1 166 ? 4.950 2.592 -8.310 1.00 93.50 166 TRP A CA 1
ATOM 1351 C C . TRP A 1 166 ? 4.426 1.313 -8.951 1.00 93.50 166 TRP A C 1
ATOM 1353 O O . TRP A 1 166 ? 4.752 1.018 -10.101 1.00 93.50 166 TRP A O 1
ATOM 1363 N N . TYR A 1 167 ? 3.561 0.613 -8.226 1.00 94.06 167 TYR A N 1
ATOM 1364 C CA . TYR A 1 167 ? 2.719 -0.446 -8.771 1.00 94.06 167 TYR A CA 1
ATOM 1365 C C . TYR A 1 167 ? 1.345 0.125 -9.097 1.00 94.06 167 TYR A C 1
ATOM 1367 O O . TYR A 1 167 ? 0.743 0.799 -8.258 1.00 94.06 167 TYR A O 1
ATOM 1375 N N . CYS A 1 168 ? 0.852 -0.148 -10.297 1.00 94.69 168 CYS A N 1
ATOM 1376 C CA . CYS A 1 168 ? -0.482 0.219 -10.749 1.00 94.69 168 CYS A CA 1
ATOM 1377 C C . CYS A 1 168 ? -1.225 -1.061 -11.125 1.00 94.69 168 CYS A C 1
ATOM 1379 O O . CYS A 1 168 ? -0.735 -1.795 -11.970 1.00 94.69 168 CYS A O 1
ATOM 1381 N N . PHE A 1 169 ? -2.384 -1.336 -10.544 1.00 93.62 169 PHE A N 1
ATOM 1382 C CA . PHE A 1 169 ? -3.162 -2.545 -10.852 1.00 93.62 169 PHE A CA 1
ATOM 1383 C C . PHE A 1 169 ? -4.634 -2.333 -10.481 1.00 93.62 169 PHE A C 1
ATOM 1385 O O . PHE A 1 169 ? -4.981 -1.328 -9.851 1.00 93.62 169 PHE A O 1
ATOM 1392 N N . ARG A 1 170 ? -5.533 -3.227 -10.886 1.00 91.75 170 ARG A N 1
ATOM 1393 C CA . ARG A 1 170 ? -6.964 -3.126 -10.558 1.00 91.75 170 ARG A CA 1
ATOM 1394 C C . ARG A 1 170 ? -7.229 -3.647 -9.153 1.00 91.75 170 ARG A C 1
ATOM 1396 O O . ARG A 1 170 ? -6.632 -4.624 -8.720 1.00 91.75 170 ARG A O 1
ATOM 1403 N N . ALA A 1 171 ? -8.188 -3.049 -8.448 1.00 87.06 171 ALA A N 1
ATOM 1404 C CA . ALA A 1 171 ? -8.554 -3.519 -7.107 1.00 87.06 171 ALA A CA 1
ATOM 1405 C C . ALA A 1 171 ? -9.013 -4.985 -7.074 1.00 87.06 171 ALA A C 1
ATOM 1407 O O . ALA A 1 171 ? -8.739 -5.694 -6.108 1.00 87.06 171 ALA A O 1
ATOM 1408 N N . SER A 1 172 ? -9.654 -5.448 -8.150 1.00 89.88 172 SER A N 1
ATOM 1409 C CA . SER A 1 172 ? -10.088 -6.837 -8.304 1.00 89.88 172 SER A CA 1
ATOM 1410 C C . SER A 1 172 ? -8.933 -7.839 -8.254 1.00 89.88 172 SER A C 1
ATOM 1412 O O . SER A 1 172 ? -9.138 -8.958 -7.796 1.00 89.88 172 SER A O 1
ATOM 1414 N N . GLU A 1 173 ? -7.725 -7.438 -8.659 1.00 90.69 173 GLU A N 1
ATOM 1415 C CA . GLU A 1 173 ? -6.535 -8.301 -8.703 1.00 90.69 173 GLU A CA 1
ATOM 1416 C C . GLU A 1 173 ? -5.972 -8.606 -7.305 1.00 90.69 173 GLU A C 1
ATOM 1418 O O . GLU A 1 173 ? -5.135 -9.489 -7.157 1.00 90.69 173 GLU A O 1
ATOM 1423 N N . LEU A 1 174 ? -6.456 -7.912 -6.265 1.00 91.00 174 LEU A N 1
ATOM 1424 C CA . LEU A 1 174 ? -6.082 -8.157 -4.870 1.00 91.00 174 LEU A CA 1
ATOM 1425 C C . LEU A 1 174 ? -7.147 -8.904 -4.059 1.00 91.00 174 LEU A C 1
ATOM 1427 O O . LEU A 1 174 ? -6.949 -9.115 -2.862 1.00 91.00 174 LEU A O 1
ATOM 1431 N N . THR A 1 175 ? -8.285 -9.262 -4.657 1.00 92.44 175 THR A N 1
ATOM 1432 C CA . THR A 1 175 ? -9.459 -9.753 -3.910 1.00 92.44 175 THR A CA 1
ATOM 1433 C C . THR A 1 175 ? -9.132 -10.969 -3.045 1.00 92.44 175 THR A C 1
ATOM 1435 O O . THR A 1 175 ? -9.514 -10.996 -1.875 1.00 92.44 175 THR A O 1
ATOM 1438 N N . ASP A 1 176 ? -8.349 -11.905 -3.580 1.00 94.94 176 ASP A N 1
ATOM 1439 C CA . ASP A 1 176 ? -7.963 -13.147 -2.896 1.00 94.94 176 ASP A CA 1
ATOM 1440 C C . ASP A 1 176 ? -7.032 -12.915 -1.695 1.00 94.94 176 ASP A C 1
ATOM 1442 O O . ASP A 1 176 ? -6.905 -13.765 -0.817 1.00 94.94 176 ASP A O 1
ATOM 1446 N N . TYR A 1 177 ? -6.413 -11.736 -1.618 1.00 95.62 177 TYR A N 1
ATOM 1447 C CA . TYR A 1 177 ? -5.511 -11.328 -0.540 1.00 95.62 177 TYR A CA 1
ATOM 1448 C C . TYR A 1 177 ? -6.196 -10.445 0.511 1.00 95.62 177 TYR A C 1
ATOM 1450 O O . TYR A 1 177 ? -5.537 -9.956 1.438 1.00 95.62 177 TYR A O 1
ATOM 1458 N N . LYS A 1 178 ? -7.508 -10.196 0.378 1.00 96.50 178 LYS A N 1
ATOM 1459 C CA . LYS A 1 178 ? -8.265 -9.376 1.330 1.00 96.50 178 LYS A CA 1
ATOM 1460 C C . LYS A 1 178 ? -8.411 -10.120 2.654 1.00 96.50 178 LYS A C 1
ATOM 1462 O O . LYS A 1 178 ? -9.065 -11.153 2.735 1.00 96.50 178 LYS A O 1
ATOM 1467 N N . VAL A 1 179 ? -7.862 -9.541 3.716 1.00 96.06 179 VAL A N 1
ATOM 1468 C CA . VAL A 1 179 ? -7.965 -10.081 5.076 1.00 96.06 179 VAL A CA 1
ATOM 1469 C C . VAL A 1 179 ? -9.263 -9.637 5.731 1.00 96.06 179 VAL A C 1
ATOM 1471 O O . VAL A 1 179 ? -9.982 -10.444 6.314 1.00 96.06 179 VAL A O 1
ATOM 1474 N N . CYS A 1 180 ? -9.564 -8.341 5.670 1.00 96.12 180 CYS A N 1
ATOM 1475 C CA . CYS A 1 180 ? -10.786 -7.805 6.250 1.00 96.12 180 CYS A CA 1
ATOM 1476 C C . CYS A 1 180 ? -11.198 -6.478 5.614 1.00 96.12 180 CYS A C 1
ATOM 1478 O O . CYS A 1 180 ? -10.423 -5.791 4.946 1.00 96.12 180 CYS A O 1
ATOM 1480 N N . GLU A 1 181 ? -12.453 -6.119 5.854 1.00 96.44 181 GLU A N 1
ATOM 1481 C CA . GLU A 1 181 ? -13.032 -4.829 5.509 1.00 96.44 181 GLU A CA 1
ATOM 1482 C C . GLU A 1 181 ? -13.859 -4.336 6.692 1.00 96.44 181 GLU A C 1
ATOM 1484 O O . GLU A 1 181 ? -14.507 -5.132 7.379 1.00 96.44 181 GLU A O 1
ATOM 1489 N N . PHE A 1 182 ? -13.806 -3.036 6.967 1.00 96.31 182 PHE A N 1
ATOM 1490 C CA . PHE A 1 182 ? -14.600 -2.433 8.031 1.00 96.31 182 PHE A CA 1
ATOM 1491 C C . PHE A 1 182 ? -14.818 -0.938 7.800 1.00 96.31 182 PHE A C 1
ATOM 1493 O O . PHE A 1 182 ? -14.117 -0.284 7.022 1.00 96.31 182 PHE A O 1
ATOM 1500 N N . ILE A 1 183 ? -15.827 -0.421 8.496 1.00 97.00 183 ILE A N 1
ATOM 1501 C CA . ILE A 1 183 ? -16.255 0.973 8.458 1.00 97.00 183 ILE A CA 1
ATOM 1502 C C . ILE A 1 183 ? -15.998 1.593 9.833 1.00 97.00 183 ILE A C 1
ATOM 1504 O O . ILE A 1 183 ? -16.187 0.943 10.865 1.00 97.00 183 ILE A O 1
ATOM 1508 N N . VAL A 1 184 ? -15.534 2.838 9.832 1.00 96.44 184 VAL A N 1
ATOM 1509 C CA . VAL A 1 184 ? -15.368 3.669 11.023 1.00 96.44 184 VAL A CA 1
ATOM 1510 C C . VAL A 1 184 ? -16.187 4.932 10.824 1.00 96.44 184 VAL A C 1
ATOM 1512 O O . VAL A 1 184 ? -15.914 5.693 9.900 1.00 96.44 184 VAL A O 1
ATOM 1515 N N . GLU A 1 185 ? -17.179 5.152 11.679 1.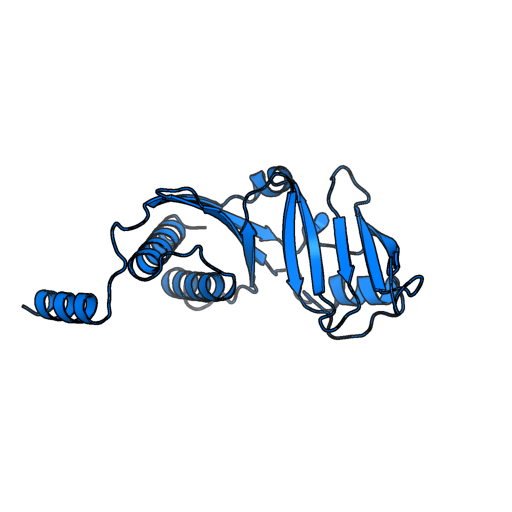00 95.94 185 GLU A N 1
ATOM 1516 C CA . GLU A 1 185 ? -17.919 6.413 11.702 1.00 95.94 185 GLU A CA 1
ATOM 1517 C C . GLU A 1 185 ? -16.980 7.556 12.089 1.00 95.94 185 GLU A C 1
ATOM 1519 O O . GLU A 1 185 ? -16.146 7.420 12.990 1.00 95.94 185 GLU A O 1
ATOM 1524 N N . LYS A 1 186 ? -17.115 8.693 11.411 1.00 94.00 186 LYS A N 1
ATOM 1525 C CA . LYS A 1 186 ? -16.418 9.917 11.792 1.00 94.00 186 LYS A CA 1
ATOM 1526 C C . LYS A 1 186 ? -16.960 10.371 13.142 1.00 94.00 186 LYS A C 1
ATOM 1528 O O . LYS A 1 186 ? -18.181 10.435 13.312 1.00 94.00 186 LYS A O 1
ATOM 1533 N N . PRO A 1 187 ? -16.095 10.704 14.109 1.00 89.75 187 PRO A N 1
ATOM 1534 C CA . PRO A 1 187 ? -16.590 11.229 15.365 1.00 89.75 187 PRO A CA 1
ATOM 1535 C C . PRO A 1 187 ? -17.237 12.601 15.127 1.00 89.75 187 PRO A C 1
ATOM 1537 O O . PRO A 1 187 ? -16.795 13.370 14.274 1.00 89.75 187 PRO A O 1
ATOM 1540 N N . ALA A 1 188 ? -18.256 12.939 15.920 1.00 90.12 188 ALA A N 1
ATOM 1541 C CA . ALA A 1 188 ? -18.869 14.271 15.874 1.00 90.12 188 ALA A CA 1
ATOM 1542 C C . ALA A 1 188 ? -17.858 15.389 16.204 1.00 90.12 188 ALA A C 1
ATOM 1544 O O . ALA A 1 188 ? -17.983 16.509 15.714 1.00 90.12 188 ALA A O 1
ATOM 1545 N N . ARG A 1 189 ? -16.851 15.071 17.028 1.00 93.00 189 ARG A N 1
ATOM 1546 C CA . ARG A 1 189 ? -15.667 15.893 17.302 1.00 93.00 189 ARG A CA 1
ATOM 1547 C C . ARG A 1 189 ? -14.476 14.994 17.625 1.00 93.00 189 ARG A C 1
ATOM 1549 O O . ARG A 1 189 ? -14.665 13.948 18.244 1.00 93.00 189 ARG A O 1
ATOM 1556 N N . THR A 1 190 ? -13.266 15.415 17.279 1.00 93.56 190 THR A N 1
ATOM 1557 C CA . THR A 1 190 ? -12.045 14.758 17.761 1.00 93.56 190 THR A CA 1
ATOM 1558 C C . THR A 1 190 ? -11.816 15.073 19.241 1.00 93.56 190 THR A C 1
ATOM 1560 O O . THR A 1 190 ? -12.184 16.142 19.741 1.00 93.56 190 THR A O 1
ATOM 1563 N N . LEU A 1 191 ? -11.246 14.114 19.969 1.00 93.06 191 LEU A N 1
ATOM 1564 C CA . LEU A 1 191 ? -10.863 14.280 21.363 1.00 93.06 191 LEU A CA 1
ATOM 1565 C C . LEU A 1 191 ? -9.587 15.114 21.448 1.00 93.06 191 LEU A C 1
ATOM 1567 O O . LEU A 1 191 ? -8.595 14.859 20.765 1.00 93.06 191 LEU A O 1
ATOM 1571 N N . THR A 1 192 ? -9.615 16.096 22.336 1.00 93.25 192 THR A N 1
ATOM 1572 C CA . THR A 1 192 ? -8.453 16.903 22.693 1.00 93.25 192 THR A CA 1
ATOM 1573 C C . THR A 1 192 ? -7.663 16.238 23.817 1.00 93.25 192 THR A C 1
ATOM 1575 O O . THR A 1 192 ? -8.156 15.353 24.517 1.00 93.25 192 THR A O 1
ATOM 1578 N N . TYR A 1 193 ? -6.445 16.718 24.069 1.00 89.62 193 TYR A N 1
ATOM 1579 C CA . TYR A 1 193 ? -5.667 16.270 25.225 1.00 89.62 193 TYR A CA 1
ATOM 1580 C C . TYR A 1 193 ? -6.410 16.474 26.561 1.00 89.62 193 TYR A C 1
ATOM 1582 O O . TYR A 1 193 ? -6.343 15.623 27.444 1.00 89.62 193 TYR A O 1
ATOM 1590 N N . GLY A 1 194 ? -7.167 17.571 26.696 1.00 92.75 194 GLY A N 1
ATOM 1591 C CA . GLY A 1 194 ? -7.976 17.846 27.888 1.00 92.75 194 GLY A CA 1
ATOM 1592 C C . GLY A 1 194 ? -9.096 16.823 28.105 1.00 92.75 194 GLY A C 1
ATOM 1593 O O . GLY A 1 194 ? -9.343 16.419 29.244 1.00 92.75 194 GLY A O 1
ATOM 1594 N N . ASP A 1 195 ? -9.720 16.349 27.021 1.00 92.88 195 ASP A N 1
ATOM 1595 C CA . ASP A 1 195 ? -10.711 15.268 27.080 1.00 92.88 195 ASP A CA 1
ATOM 1596 C C . ASP A 1 195 ? -10.069 13.965 27.582 1.00 92.88 195 ASP A C 1
ATOM 1598 O O . ASP A 1 195 ? -10.575 13.342 28.515 1.00 92.88 195 ASP A O 1
ATOM 1602 N N . ILE A 1 196 ? -8.917 13.585 27.017 1.00 91.56 196 ILE A N 1
ATOM 1603 C CA . ILE A 1 196 ? -8.191 12.356 27.387 1.00 91.56 196 ILE A CA 1
ATOM 1604 C C . ILE A 1 196 ? -7.760 12.399 28.855 1.00 91.56 196 ILE A C 1
ATOM 1606 O O . ILE A 1 196 ? -7.969 11.439 29.598 1.00 91.56 196 ILE A O 1
ATOM 1610 N N . TRP A 1 197 ? -7.184 13.521 29.290 1.00 91.69 197 TRP A N 1
ATOM 1611 C CA . TRP A 1 197 ? -6.769 13.717 30.676 1.00 91.69 197 TRP A CA 1
ATOM 1612 C C . TRP A 1 197 ? -7.943 13.552 31.643 1.00 91.69 197 TRP A C 1
ATOM 1614 O O . TRP A 1 197 ? -7.828 12.856 32.652 1.00 91.69 197 TRP A O 1
ATOM 1624 N N . SER A 1 198 ? -9.096 14.131 31.312 1.00 93.12 198 SER A N 1
ATOM 1625 C CA . SER A 1 198 ? -10.296 14.041 32.148 1.00 93.12 198 SER A CA 1
ATOM 1626 C C . SER A 1 198 ? -10.818 12.605 32.247 1.00 93.12 198 SER A C 1
ATOM 1628 O O . SER A 1 198 ? -11.133 12.147 33.345 1.00 93.12 198 SER A O 1
ATOM 1630 N N . LEU A 1 199 ? -10.829 11.869 31.132 1.00 90.31 199 LEU A N 1
ATOM 1631 C CA . LEU A 1 199 ? -11.215 10.454 31.096 1.00 90.31 199 LEU A CA 1
ATOM 1632 C C . LEU A 1 199 ? -10.267 9.574 31.926 1.00 90.31 199 LEU A C 1
ATOM 1634 O O . LEU A 1 199 ? -10.731 8.724 32.681 1.00 90.31 199 LEU A O 1
ATOM 1638 N N . SER A 1 200 ? -8.953 9.815 31.856 1.00 88.56 200 SER A N 1
ATOM 1639 C CA . SER A 1 200 ? -7.965 9.036 32.624 1.00 88.56 200 SER A CA 1
ATOM 1640 C C . SER A 1 200 ? -8.121 9.171 34.143 1.00 88.56 200 SER A C 1
ATOM 1642 O O . SER A 1 200 ? -7.818 8.237 34.883 1.00 88.56 200 SER A O 1
ATOM 1644 N N . LYS A 1 201 ? -8.631 10.313 34.622 1.00 88.00 201 LYS A N 1
ATOM 1645 C CA . LYS A 1 201 ? -8.903 10.521 36.050 1.00 88.00 201 LYS A CA 1
ATOM 1646 C C . LYS A 1 201 ? -10.130 9.755 36.529 1.00 88.00 201 LYS A C 1
ATOM 1648 O O . LYS A 1 201 ? -10.120 9.273 37.653 1.00 88.00 201 LYS A O 1
ATOM 1653 N N . GLN A 1 202 ? -11.153 9.629 35.685 1.00 81.88 202 GLN A N 1
ATOM 1654 C CA . GLN A 1 202 ? -12.380 8.897 36.014 1.00 81.88 202 GLN A CA 1
ATOM 1655 C C . GLN A 1 202 ? -12.153 7.383 36.100 1.00 81.88 202 GLN A C 1
ATOM 1657 O O . GLN A 1 202 ? -12.847 6.712 36.847 1.00 81.88 202 GLN A O 1
ATOM 1662 N N . SER A 1 203 ? -11.176 6.837 35.370 1.00 70.81 203 SER A N 1
ATOM 1663 C CA . SER A 1 203 ? -10.838 5.406 35.428 1.00 70.81 203 SER A CA 1
ATOM 1664 C C . SER A 1 203 ? -10.004 4.990 36.648 1.00 70.81 203 SER A C 1
ATOM 1666 O O . SER A 1 203 ? -9.766 3.801 36.835 1.00 70.81 203 SER A O 1
ATOM 1668 N N . LEU A 1 204 ? -9.506 5.950 37.436 1.00 63.84 204 LEU A N 1
ATOM 1669 C CA . LEU A 1 204 ? -8.686 5.706 38.634 1.00 63.84 204 LEU A CA 1
ATOM 1670 C C . LEU A 1 204 ? -9.491 5.781 39.944 1.00 63.84 204 LEU A C 1
ATOM 1672 O O . LEU A 1 204 ? -8.922 5.574 41.015 1.00 63.84 204 LEU A O 1
ATOM 1676 N N . THR A 1 205 ? -10.783 6.093 39.851 1.00 54.84 205 THR A N 1
ATOM 1677 C CA . THR A 1 205 ? -11.759 6.136 40.950 1.00 54.84 205 THR A CA 1
ATOM 1678 C C . THR A 1 205 ? -12.776 5.027 40.781 1.00 54.84 205 THR A C 1
ATOM 1680 O O . THR A 1 205 ? -13.069 4.351 41.787 1.00 54.84 205 THR A O 1
#

Radius of gyration: 20.09 Å; chains: 1; bounding box: 41×38×66 Å

Organism: NCBI:txid408172

Foldseek 3Di:
DDPQLVVQLVVLLLVVLLADQDDDDQVSQVVSNVVSCVVPPPPPDDAAEGEWEFEDDQKTKTWDAAQPDDDPDLVSVLCSQACVPCVPQRYWYFYWYWDDDPWKIKIWTFIGRCNPLLSRSVQWDKDFDFDVDDPGGRPGFWIKTQGNDPFRWIWTFGNDPGRIIMIMGGPVVRPVRTPDMDMHTRDPDHDDPVNVVVVVVVVVD

pLDDT: mean 89.45, std 8.16, range [54.84, 97.56]

Secondary structure (DSSP, 8-state):
--HHHHHHHHHHHHHHHHH-SSPPPHHHHHHHHHHHHHHHS-TT----EEEEEEE-SSEEEEEEEEPSS---SHHHHHHHHHTSS-TTS--EEEEEEEEE-SSEEEEEEEEEETTSGGG-GGGEEEEEEEB-SGGGBTSEEEEEEEESSSS--EEEEE-SSS-EEEEEEEGGGGGGGEEEEEEEEPPSSPPPHHHHHHHHHHTT-

Sequence (205 aa):
MSEIYINHLKENIKGYHLLNDSVLNETNWGVITKMTMEKTLPEKRTVEYMTKTSKISSTINLSSYRLTNSCDSVKDLVKEIDENRSPSGDMMYFVLLKKEDKLQYRYQFFIIPHSLAMFQAKNYKWNPTFGKSGKYKGIQNGWKGDFDGDSDAQMKISFGTTYQLWYCFRASELTDYKVCEFIVEKPARTLTYGDIWSLSKQSLT